Protein AF-A0A942ID54-F1 (afdb_monomer_lite)

Foldseek 3Di:
DDDDDDDPDPDPPCPVVNVVVVVVVVVVVVVVVVVVVVVVVVVVVVVVVVVVPDDDDDDDPVPPPDDPPVVVVVVVVVVVVVVVVVVVVVVVVVVVVVVVVVVLVVVCVVCVCLCQCPDPVLLVVCCVVPVVVNVCLVPVPDDDDVSSVVSSVVSVVVVRRPPPPPPPCPVVNVVVVCVVDDPDPPPDPDDPPPPDPQPPPPVSVVVVVVVVVVVVVVVVD

Sequence (221 aa):
MTVPAQNAENQPQISEKELNFRAMQAKYERDLEAERNARLQAEQRAAAYEKSKAPEEEEDDDDQSYIDKRVLSKTLSKFEANLEKKIDQKAEARARAMIEQERQSTFFKSNSDFNNVMSAENIQKFAEKYPGIAENILENVPEGFGRQKLLYQTMKEMGIGRKEEPKGSSIQETIDRNRQTPFQPSSFSTPAYQGQKGDFSPAGQKAAWEKMQSLIKGRRT

Radius of gyration: 37.91 Å; chains: 1; bounding box: 102×57×92 Å

Structure (mmCIF, N/CA/C/O backbone):
data_AF-A0A942ID54-F1
#
_entry.id   AF-A0A942ID54-F1
#
loop_
_atom_site.group_PDB
_atom_site.id
_atom_site.type_symbol
_atom_site.label_atom_id
_atom_site.label_alt_id
_atom_site.label_comp_id
_atom_site.label_asym_id
_atom_site.label_entity_id
_atom_site.label_seq_id
_atom_site.pdbx_PDB_ins_code
_atom_site.Cartn_x
_atom_site.Cartn_y
_atom_site.Cartn_z
_atom_site.occupancy
_atom_site.B_iso_or_equiv
_atom_site.auth_seq_id
_atom_site.auth_comp_id
_atom_site.auth_asym_id
_atom_site.auth_atom_id
_atom_site.pdbx_PDB_model_num
ATOM 1 N N . MET A 1 1 ? -52.685 46.461 17.887 1.00 37.66 1 MET A N 1
ATOM 2 C CA . MET A 1 1 ? -52.568 46.209 16.438 1.00 37.66 1 MET A CA 1
ATOM 3 C C . MET A 1 1 ? -51.397 45.273 16.221 1.00 37.66 1 MET A C 1
ATOM 5 O O . MET A 1 1 ? -50.303 45.567 16.678 1.00 37.66 1 MET A O 1
ATOM 9 N N . THR A 1 2 ? -51.676 44.124 15.622 1.00 56.88 2 THR A N 1
ATOM 10 C CA . THR A 1 2 ? -50.747 43.058 15.234 1.00 56.88 2 THR A CA 1
ATOM 11 C C . THR A 1 2 ? -50.324 43.247 13.778 1.00 56.88 2 THR A C 1
ATOM 13 O O . THR A 1 2 ? -51.198 43.435 12.936 1.00 56.88 2 THR A O 1
ATOM 16 N N . VAL A 1 3 ? -49.030 43.139 13.471 1.00 45.19 3 VAL A N 1
ATOM 17 C CA . VAL A 1 3 ? -48.488 42.863 12.121 1.00 45.19 3 VAL A CA 1
ATOM 18 C C . VAL A 1 3 ? -47.077 42.254 12.272 1.00 45.19 3 VAL A C 1
ATOM 20 O O . VAL A 1 3 ? -46.464 42.436 13.324 1.00 45.19 3 VAL A O 1
ATOM 23 N N . PRO A 1 4 ? -46.602 41.437 11.312 1.00 50.97 4 PRO A N 1
ATOM 24 C CA . PRO A 1 4 ? -46.097 40.098 11.592 1.00 50.97 4 PRO A CA 1
ATOM 25 C C . PRO A 1 4 ? -44.599 39.943 11.292 1.00 50.97 4 PRO A C 1
ATOM 27 O O . PRO A 1 4 ? -44.009 40.691 10.518 1.00 50.97 4 PRO A O 1
ATOM 30 N N . ALA A 1 5 ? -44.008 38.895 11.863 1.00 49.31 5 ALA A N 1
ATOM 31 C CA . ALA A 1 5 ? -42.732 38.351 11.427 1.00 49.31 5 ALA A CA 1
ATOM 32 C C . ALA A 1 5 ? -42.913 37.619 10.086 1.00 49.31 5 ALA A C 1
ATOM 34 O O . ALA A 1 5 ? -43.713 36.686 9.996 1.00 49.31 5 ALA A O 1
ATOM 35 N N . GLN A 1 6 ? -42.165 38.020 9.058 1.00 50.88 6 GLN A N 1
ATOM 36 C CA . GLN A 1 6 ? -42.019 37.261 7.818 1.00 50.88 6 GLN A CA 1
ATOM 37 C C . GLN A 1 6 ? -40.559 37.234 7.361 1.00 50.88 6 GLN A C 1
ATOM 39 O O . GLN A 1 6 ? -39.863 38.244 7.397 1.00 50.88 6 GLN A O 1
ATOM 44 N N . ASN A 1 7 ? -40.196 36.051 6.863 1.00 46.62 7 ASN A N 1
ATOM 45 C CA . ASN A 1 7 ? -39.061 35.708 6.008 1.00 46.62 7 ASN A CA 1
ATOM 46 C C . ASN A 1 7 ? -37.707 35.461 6.681 1.00 46.62 7 ASN A C 1
ATOM 48 O O . ASN A 1 7 ? -36.753 36.211 6.519 1.00 46.62 7 ASN A O 1
ATOM 52 N N . ALA A 1 8 ? -37.607 34.294 7.324 1.00 44.75 8 ALA A N 1
ATOM 53 C CA . ALA A 1 8 ? -36.377 33.513 7.264 1.00 44.75 8 ALA A CA 1
ATOM 54 C C . ALA A 1 8 ? -36.306 32.840 5.880 1.00 44.75 8 ALA A C 1
ATOM 56 O O . ALA A 1 8 ? -37.146 32.005 5.540 1.00 44.75 8 ALA A O 1
ATOM 57 N N . GLU A 1 9 ? -35.340 33.262 5.068 1.00 43.62 9 GLU A N 1
ATOM 58 C CA . GLU A 1 9 ? -35.026 32.698 3.757 1.00 43.62 9 GLU A CA 1
ATOM 59 C C . GLU A 1 9 ? -34.627 31.221 3.884 1.00 43.62 9 GLU A C 1
ATOM 61 O O . GLU A 1 9 ? -33.616 30.871 4.493 1.00 43.62 9 GLU A O 1
ATOM 66 N N . ASN A 1 10 ? -35.423 30.343 3.271 1.00 45.44 10 ASN A N 1
ATOM 67 C CA . ASN A 1 10 ? -35.036 28.970 2.968 1.00 45.44 10 ASN A CA 1
ATOM 68 C C . ASN A 1 10 ? -33.890 28.996 1.944 1.00 45.44 10 ASN A C 1
ATOM 70 O O . ASN A 1 10 ? -34.134 29.024 0.737 1.00 45.44 10 ASN A O 1
ATOM 74 N N . GLN A 1 11 ? -32.639 28.962 2.406 1.00 54.31 11 GLN A N 1
ATOM 75 C CA . GLN A 1 11 ? -31.539 28.528 1.548 1.00 54.31 11 GLN A CA 1
ATOM 76 C C . GLN A 1 11 ? -31.733 27.038 1.226 1.00 54.31 11 GLN A C 1
ATOM 78 O O . GLN A 1 11 ? -31.861 26.232 2.153 1.00 54.31 11 GLN A O 1
ATOM 83 N N . PRO A 1 12 ? -31.755 26.632 -0.055 1.00 59.16 12 PRO A N 1
ATOM 84 C CA . PRO A 1 12 ? -31.762 25.220 -0.397 1.00 59.16 12 PRO A CA 1
ATOM 85 C C . PRO A 1 12 ? -30.415 24.629 0.030 1.00 59.16 12 PRO A C 1
ATOM 87 O O . PRO A 1 12 ? -29.372 24.961 -0.533 1.00 59.16 12 PRO A O 1
ATOM 90 N N . GLN A 1 13 ? -30.423 23.767 1.048 1.00 59.25 13 GLN A N 1
ATOM 91 C CA . GLN A 1 13 ? -29.262 22.945 1.375 1.00 59.25 13 GLN A CA 1
ATOM 92 C C . GLN A 1 13 ? -28.974 22.061 0.161 1.00 59.25 13 GLN A C 1
ATOM 94 O O . GLN A 1 13 ? -29.723 21.126 -0.124 1.00 59.25 13 GLN A O 1
ATOM 99 N N . ILE A 1 14 ? -27.921 22.401 -0.586 1.00 59.56 14 ILE A N 1
ATOM 100 C CA . ILE A 1 14 ? -27.437 21.610 -1.719 1.00 59.56 14 ILE A CA 1
ATOM 101 C C . ILE A 1 14 ? -27.208 20.196 -1.193 1.00 59.56 14 ILE A C 1
AT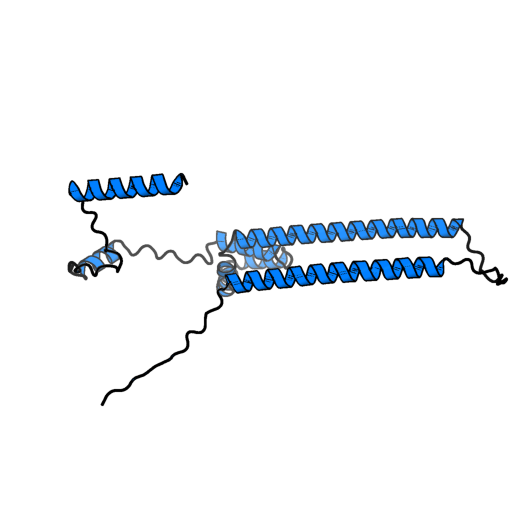OM 103 O O . ILE A 1 14 ? -26.383 19.982 -0.303 1.00 59.56 14 ILE A O 1
ATOM 107 N N . SER A 1 15 ? -27.984 19.240 -1.700 1.00 69.62 15 SER A N 1
ATOM 108 C CA . SER A 1 15 ? -27.900 17.853 -1.259 1.00 69.62 15 SER A CA 1
ATOM 109 C C . SER A 1 15 ? -26.478 17.347 -1.502 1.00 69.62 15 SER A C 1
ATOM 111 O O . SER A 1 15 ? -25.941 17.528 -2.592 1.00 69.62 15 SER A O 1
ATOM 113 N N . GLU A 1 16 ? -25.862 16.673 -0.528 1.00 67.56 16 GLU A N 1
ATOM 114 C CA . GLU A 1 16 ? -24.508 16.099 -0.664 1.00 67.56 16 GLU A CA 1
ATOM 115 C C . GLU A 1 16 ? -24.352 15.238 -1.930 1.00 67.56 16 GLU A C 1
ATOM 117 O O . GLU A 1 16 ? -23.275 15.147 -2.519 1.00 67.56 16 GLU A O 1
ATOM 122 N N . LYS A 1 17 ? -25.451 14.637 -2.399 1.00 70.38 17 LYS A N 1
ATOM 123 C CA . LYS A 1 17 ? -25.497 13.910 -3.670 1.00 70.38 17 LYS A CA 1
ATOM 124 C C . LYS A 1 17 ? -25.217 14.824 -4.861 1.00 70.38 17 LYS A C 1
ATOM 126 O O . LYS A 1 17 ? -24.414 14.467 -5.713 1.00 70.38 17 LYS A O 1
ATOM 131 N N . GLU A 1 18 ? -25.833 15.996 -4.908 1.00 77.44 18 GLU A N 1
ATOM 132 C CA . GLU A 1 18 ? -25.662 16.981 -5.978 1.00 77.44 18 GLU A CA 1
ATOM 133 C C . GLU A 1 18 ? -24.245 17.570 -5.987 1.00 77.44 18 GLU A C 1
ATOM 135 O O . GLU A 1 18 ? -23.652 17.743 -7.053 1.00 77.44 18 GLU A O 1
ATOM 140 N N . LEU A 1 19 ? -23.644 17.755 -4.806 1.00 79.06 19 LEU A N 1
ATOM 141 C CA . LEU A 1 19 ? -22.236 18.136 -4.679 1.00 79.06 19 LEU A CA 1
ATOM 142 C C . LEU A 1 19 ? -21.304 17.068 -5.285 1.00 79.06 19 LEU A C 1
ATOM 144 O O . LEU A 1 19 ? -20.388 17.393 -6.041 1.00 79.06 19 LEU A O 1
ATOM 148 N N . ASN A 1 20 ? -21.579 15.789 -5.008 1.00 78.88 20 ASN A N 1
ATOM 149 C CA . ASN A 1 20 ? -20.818 14.665 -5.557 1.00 78.88 20 ASN A CA 1
ATOM 150 C C . ASN A 1 20 ? -20.986 14.523 -7.078 1.00 78.88 20 ASN A C 1
ATOM 152 O O . ASN A 1 20 ? -20.002 14.279 -7.777 1.00 78.88 20 ASN A O 1
ATOM 156 N N . PHE A 1 21 ? -22.197 14.718 -7.612 1.00 86.69 21 PHE A N 1
ATOM 157 C CA . PHE A 1 21 ? -22.431 14.714 -9.062 1.00 86.69 21 PHE A CA 1
ATOM 158 C C . PHE A 1 21 ? -21.680 15.846 -9.760 1.00 86.69 21 PHE A C 1
ATOM 160 O O . PHE A 1 21 ? -21.021 15.617 -10.773 1.00 86.69 21 PHE A O 1
ATOM 167 N N . ARG A 1 22 ? -21.701 17.050 -9.184 1.00 85.00 22 ARG A N 1
ATOM 168 C CA . ARG A 1 22 ? -20.992 18.203 -9.743 1.00 85.00 22 ARG A CA 1
ATOM 169 C C . ARG A 1 22 ? -19.474 18.021 -9.712 1.00 85.00 22 ARG A C 1
ATOM 171 O O . ARG A 1 22 ? -18.801 18.351 -10.684 1.00 85.00 22 ARG A O 1
ATOM 178 N N . ALA A 1 23 ? -18.939 17.448 -8.634 1.00 86.75 23 ALA A N 1
ATOM 179 C CA . ALA A 1 23 ? -17.520 17.108 -8.541 1.00 86.75 23 ALA A CA 1
ATOM 180 C C . ALA A 1 23 ? -17.113 16.049 -9.582 1.00 86.75 23 ALA A C 1
ATOM 182 O O . ALA A 1 23 ? -16.055 16.160 -10.202 1.00 86.75 23 ALA A O 1
ATOM 183 N N . MET A 1 24 ? -17.967 15.047 -9.811 1.00 86.75 24 MET A N 1
ATOM 184 C CA . MET A 1 24 ? -17.736 14.015 -10.822 1.00 86.75 24 MET A CA 1
ATOM 185 C C . MET A 1 24 ? -17.753 14.592 -12.242 1.00 86.75 24 MET A C 1
ATOM 187 O O . MET A 1 24 ? -16.866 14.280 -13.035 1.00 86.75 24 MET A O 1
ATOM 191 N N . GLN A 1 25 ? -18.709 15.472 -12.545 1.00 89.25 25 GLN A N 1
ATOM 192 C CA . GLN A 1 25 ? -18.801 16.136 -13.843 1.00 89.25 25 GLN A CA 1
ATOM 193 C C . GLN A 1 25 ? -17.590 17.042 -14.108 1.00 89.25 25 GLN A C 1
ATOM 195 O O . GLN A 1 25 ? -16.980 16.947 -15.169 1.00 89.25 25 GLN A O 1
ATOM 200 N N . ALA A 1 26 ? -17.179 17.846 -13.122 1.00 90.25 26 ALA A N 1
ATOM 201 C CA . ALA A 1 26 ? -16.008 18.713 -13.249 1.00 90.25 26 ALA A CA 1
ATOM 202 C C . ALA A 1 26 ? -14.713 17.917 -13.484 1.00 90.25 26 ALA A C 1
ATOM 204 O O . ALA A 1 26 ? -13.845 18.335 -14.250 1.00 90.25 26 ALA A O 1
ATOM 205 N N . LYS A 1 27 ? -14.579 16.745 -12.849 1.00 90.69 27 LYS A N 1
ATOM 206 C CA . LYS A 1 27 ? -13.447 15.848 -13.100 1.00 90.69 27 LYS A CA 1
ATOM 207 C C . LYS A 1 27 ? -13.468 15.318 -14.535 1.00 90.69 27 LYS A C 1
ATOM 209 O O . LYS A 1 27 ? -12.441 15.347 -15.200 1.00 90.69 27 LYS A O 1
ATOM 214 N N . TYR A 1 28 ? 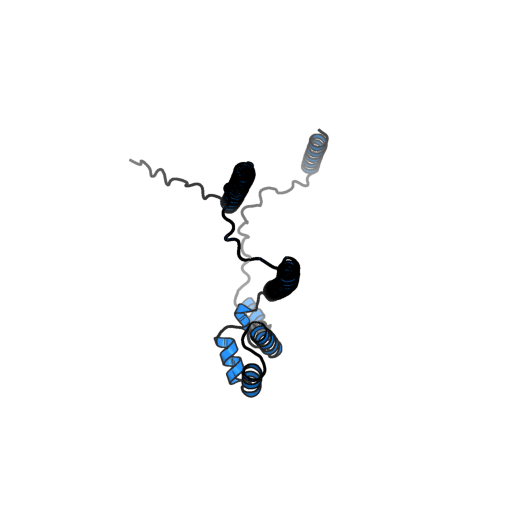-14.627 14.875 -15.012 1.00 91.38 28 TYR A N 1
ATOM 215 C CA . TYR A 1 28 ? -14.771 14.354 -16.369 1.00 91.38 28 TYR A CA 1
ATOM 216 C C . TYR A 1 28 ? -14.459 15.411 -17.440 1.00 91.38 28 TYR A C 1
ATOM 218 O O . TYR A 1 28 ? -13.750 15.131 -18.403 1.00 91.38 28 TYR A O 1
ATOM 226 N N . GLU A 1 29 ? -14.922 16.646 -17.246 1.00 92.31 29 GLU A N 1
ATOM 227 C CA . GLU A 1 29 ? -14.597 17.770 -18.133 1.00 92.31 29 GLU A CA 1
ATOM 228 C C . GLU A 1 29 ? -13.092 18.067 -18.147 1.00 92.31 29 GLU A C 1
ATOM 230 O O . GLU A 1 29 ? -12.508 18.253 -19.216 1.00 92.31 29 GLU A O 1
ATOM 235 N N . ARG A 1 30 ? -12.441 18.022 -16.979 1.00 92.62 30 ARG A N 1
ATOM 236 C CA . ARG A 1 30 ? -10.987 18.187 -16.863 1.00 92.62 30 ARG A CA 1
ATOM 237 C C . ARG A 1 30 ? -10.214 17.075 -17.575 1.00 92.62 30 ARG A C 1
ATOM 239 O O . ARG A 1 30 ? -9.194 17.354 -18.203 1.00 92.62 30 ARG A O 1
ATOM 246 N N . ASP A 1 31 ? -10.691 15.837 -17.485 1.00 88.62 31 ASP A N 1
ATOM 247 C CA . ASP A 1 31 ? -10.069 14.690 -18.150 1.00 88.62 31 ASP A CA 1
ATOM 248 C C . ASP A 1 31 ? -10.186 14.817 -19.685 1.00 88.62 31 ASP A C 1
ATOM 250 O O . ASP A 1 31 ? -9.200 14.613 -20.395 1.00 88.62 31 ASP A O 1
ATOM 254 N N . LEU A 1 32 ? -11.340 15.265 -20.201 1.00 91.75 32 LEU A N 1
ATOM 255 C CA . LEU A 1 32 ? -11.530 15.546 -21.632 1.00 91.75 32 LEU A CA 1
ATOM 256 C C . LEU A 1 32 ? -10.645 16.692 -22.138 1.00 91.75 32 LEU A C 1
ATOM 258 O O . LEU A 1 32 ? -10.125 16.639 -23.255 1.00 91.75 32 LEU A O 1
ATOM 262 N N . GLU A 1 33 ? -10.471 17.747 -21.344 1.00 93.31 33 GLU A N 1
ATOM 263 C CA . GLU A 1 33 ? -9.594 18.862 -21.702 1.00 93.31 33 GLU A CA 1
ATOM 264 C C . GLU A 1 33 ? -8.119 18.433 -21.725 1.00 93.31 33 GLU A C 1
ATOM 266 O O . GLU A 1 33 ? -7.379 18.783 -22.649 1.00 93.31 33 GLU A O 1
ATOM 271 N N . ALA A 1 34 ? -7.700 17.607 -20.763 1.00 92.56 34 ALA A N 1
ATOM 272 C CA . ALA A 1 34 ? -6.364 17.022 -20.746 1.00 92.56 34 ALA A CA 1
ATOM 273 C C . ALA A 1 34 ? -6.115 16.123 -21.970 1.00 92.56 34 ALA A C 1
ATOM 275 O O . ALA A 1 34 ? -5.053 16.222 -22.586 1.00 92.56 34 ALA A O 1
ATOM 276 N N . GLU A 1 35 ? -7.094 15.301 -22.363 1.00 92.69 35 GLU A N 1
ATOM 277 C CA . GLU A 1 35 ? -7.013 14.459 -23.563 1.00 92.69 35 GLU A CA 1
ATOM 278 C C . GLU A 1 35 ? -6.861 15.303 -24.837 1.00 92.69 35 GLU A C 1
ATOM 280 O O . GLU A 1 35 ? -5.975 15.048 -25.659 1.00 92.69 35 GLU A O 1
ATOM 285 N N . ARG A 1 36 ? -7.672 16.360 -24.983 1.00 93.69 36 ARG A N 1
ATOM 286 C CA . ARG A 1 36 ? -7.587 17.282 -26.126 1.00 93.69 36 ARG A CA 1
ATOM 287 C C . ARG A 1 36 ? -6.227 17.965 -26.202 1.00 93.69 36 ARG A C 1
ATOM 289 O O . ARG A 1 36 ? -5.621 17.982 -27.272 1.00 93.69 36 ARG A O 1
ATOM 296 N N . ASN A 1 37 ? -5.725 18.473 -25.080 1.00 94.38 37 ASN A N 1
ATOM 297 C CA . ASN A 1 37 ? -4.425 19.137 -25.027 1.00 94.38 37 ASN A CA 1
ATOM 298 C C . ASN A 1 37 ? -3.273 18.172 -25.334 1.00 94.38 37 ASN A C 1
ATOM 300 O O . ASN A 1 37 ? -2.353 18.530 -26.070 1.00 94.38 37 ASN A O 1
ATOM 304 N N . ALA A 1 38 ? -3.334 16.939 -24.827 1.00 93.06 38 ALA A N 1
ATOM 305 C CA . ALA A 1 38 ? -2.334 15.914 -25.115 1.00 93.06 38 ALA A CA 1
ATOM 306 C C . ALA A 1 38 ? -2.309 15.548 -26.605 1.00 93.06 38 ALA A C 1
ATOM 308 O O . ALA A 1 38 ? -1.233 15.462 -27.201 1.00 93.06 38 ALA A O 1
ATOM 309 N N . ARG A 1 39 ? -3.485 15.395 -27.228 1.00 90.94 39 ARG A N 1
ATOM 310 C CA . ARG A 1 39 ? -3.600 15.131 -28.668 1.00 90.94 39 ARG A CA 1
ATOM 311 C C . ARG A 1 39 ? -3.007 16.269 -29.497 1.00 90.94 39 ARG A C 1
ATOM 313 O O . ARG A 1 39 ? -2.238 16.013 -30.418 1.00 90.94 39 ARG A O 1
ATOM 320 N N . LEU A 1 40 ? -3.314 17.511 -29.132 1.00 93.94 40 LEU A N 1
ATOM 321 C CA . LEU A 1 40 ? -2.846 18.696 -29.849 1.00 93.94 40 LEU A CA 1
ATOM 322 C C . LEU A 1 40 ? -1.320 18.862 -29.728 1.00 93.94 40 LEU A C 1
ATOM 324 O O . LEU A 1 40 ? -0.648 19.155 -30.714 1.00 93.94 40 LEU A O 1
ATOM 328 N N . GLN A 1 41 ? -0.743 18.584 -28.555 1.00 92.62 41 GLN A N 1
ATOM 329 C CA . GLN A 1 41 ? 0.715 18.563 -28.378 1.00 92.62 41 GLN A CA 1
ATOM 330 C C . GLN A 1 41 ? 1.398 17.435 -29.161 1.00 92.62 41 GLN A C 1
ATOM 332 O O . GLN A 1 41 ? 2.489 17.636 -29.696 1.00 92.62 41 GLN A O 1
ATOM 337 N N . ALA A 1 42 ? 0.784 16.251 -29.228 1.00 89.62 42 ALA A N 1
ATOM 338 C CA . ALA A 1 42 ? 1.317 15.134 -30.002 1.00 89.62 42 ALA A CA 1
ATOM 339 C C . ALA A 1 42 ? 1.342 15.456 -31.503 1.00 89.62 42 ALA A C 1
ATOM 341 O O . ALA A 1 42 ? 2.352 15.217 -32.161 1.00 89.62 42 ALA A O 1
ATOM 342 N N . GLU A 1 43 ? 0.275 16.066 -32.020 1.00 91.25 43 GLU A N 1
ATOM 343 C CA . GLU A 1 43 ? 0.181 16.502 -33.415 1.00 91.25 43 GLU A CA 1
ATOM 344 C C . GLU A 1 43 ? 1.199 17.602 -33.742 1.00 91.25 43 GLU A C 1
ATOM 346 O O . GLU A 1 43 ? 1.901 17.515 -34.746 1.00 91.25 43 GLU A O 1
ATOM 351 N N . GLN A 1 44 ? 1.377 18.586 -32.852 1.00 91.44 44 GLN A N 1
ATOM 352 C CA . GLN A 1 44 ? 2.411 19.613 -33.018 1.00 91.44 44 GLN A CA 1
ATOM 353 C C . GLN A 1 44 ? 3.826 19.026 -33.027 1.00 91.44 44 GLN A C 1
ATOM 355 O O . GLN A 1 44 ? 4.652 19.436 -33.842 1.00 91.44 44 GLN A O 1
ATOM 360 N N . ARG A 1 45 ? 4.119 18.053 -32.154 1.00 89.12 45 ARG A N 1
ATOM 361 C CA . ARG A 1 45 ? 5.419 17.365 -32.154 1.00 89.12 45 ARG A CA 1
ATOM 362 C C . ARG A 1 45 ? 5.636 16.543 -33.418 1.00 89.12 45 ARG A C 1
ATOM 364 O O . ARG A 1 45 ? 6.737 16.576 -33.956 1.00 89.12 45 ARG A O 1
ATOM 371 N N . ALA A 1 46 ? 4.611 15.839 -33.894 1.00 88.06 46 ALA A N 1
ATOM 372 C CA . ALA A 1 46 ? 4.688 15.075 -35.135 1.00 88.06 46 ALA A CA 1
ATOM 373 C C . ALA A 1 46 ? 4.944 15.997 -36.337 1.00 88.06 46 ALA A C 1
ATOM 375 O O . ALA A 1 46 ? 5.870 15.756 -37.106 1.00 88.06 46 ALA A O 1
ATOM 376 N N . ALA A 1 47 ? 4.211 17.109 -36.433 1.00 87.50 47 ALA A N 1
ATOM 377 C CA . ALA A 1 47 ? 4.397 18.099 -37.490 1.00 87.50 47 ALA A CA 1
ATOM 378 C C . ALA A 1 47 ? 5.770 18.794 -37.421 1.00 87.50 47 ALA A C 1
ATOM 380 O O . ALA A 1 47 ? 6.376 19.072 -38.454 1.00 87.50 47 ALA A O 1
ATOM 381 N N . ALA A 1 48 ? 6.285 19.072 -36.218 1.00 85.62 48 ALA A N 1
ATOM 382 C CA . ALA A 1 48 ? 7.634 19.610 -36.042 1.00 85.62 48 ALA A CA 1
ATOM 383 C C . ALA A 1 48 ? 8.705 18.609 -36.502 1.00 85.62 48 ALA A C 1
ATOM 385 O O . ALA A 1 48 ? 9.648 19.000 -37.186 1.00 85.62 48 ALA A O 1
ATOM 386 N N . TYR A 1 49 ? 8.525 17.324 -36.184 1.00 81.12 49 TYR A N 1
ATOM 387 C CA . TYR A 1 49 ? 9.429 16.258 -36.607 1.00 81.12 49 TYR A CA 1
ATOM 388 C C . TYR A 1 49 ? 9.420 16.055 -38.130 1.00 81.12 49 TYR A C 1
ATOM 390 O O . TYR A 1 49 ? 10.481 15.907 -38.735 1.00 81.12 49 TYR A O 1
ATOM 398 N N . GLU A 1 50 ? 8.248 16.108 -38.771 1.00 80.62 50 GLU A N 1
ATOM 399 C CA . GLU A 1 50 ? 8.146 16.055 -40.236 1.00 80.62 50 GLU A CA 1
ATOM 400 C C . GLU A 1 50 ? 8.800 17.266 -40.909 1.00 80.62 50 GLU A C 1
ATOM 402 O O . GLU A 1 50 ? 9.507 17.099 -41.901 1.00 80.62 50 GLU A O 1
ATOM 407 N N . LYS A 1 51 ? 8.644 18.474 -40.351 1.00 79.62 51 LYS A N 1
ATOM 408 C CA . LYS A 1 51 ? 9.307 19.680 -40.877 1.00 79.62 51 LYS A CA 1
ATOM 409 C C . LYS A 1 51 ? 10.826 19.640 -40.737 1.00 79.62 51 LYS A C 1
ATOM 411 O O . LYS A 1 51 ? 11.512 20.103 -41.639 1.00 79.62 51 LYS A O 1
ATOM 416 N N . SER A 1 52 ? 11.354 19.059 -39.658 1.00 72.38 52 SER A N 1
ATOM 417 C CA . SER A 1 52 ? 12.802 18.845 -39.499 1.00 72.38 52 SER A CA 1
ATOM 418 C C . SER A 1 52 ? 13.370 17.742 -40.399 1.00 72.38 52 SER A C 1
ATOM 420 O O . SER A 1 52 ? 14.566 17.490 -40.365 1.00 72.38 52 SER A O 1
ATOM 422 N N . LYS A 1 53 ? 12.524 17.054 -41.175 1.00 71.19 53 LYS A N 1
ATOM 423 C CA . LYS A 1 53 ? 12.923 15.962 -42.069 1.00 71.19 53 LYS A CA 1
ATOM 424 C C . LYS A 1 53 ? 12.999 16.376 -43.544 1.00 71.19 53 LYS A C 1
ATOM 426 O O . LYS A 1 53 ? 13.098 15.500 -44.403 1.00 71.19 53 LYS A O 1
ATOM 431 N N . ALA A 1 54 ? 12.918 17.675 -43.849 1.00 60.22 54 ALA A N 1
ATOM 432 C CA . ALA A 1 54 ? 13.247 18.181 -45.181 1.00 60.22 54 ALA A CA 1
ATOM 433 C C . ALA A 1 54 ? 14.719 17.847 -45.513 1.00 60.22 54 ALA A C 1
ATOM 435 O O . ALA A 1 54 ? 15.544 17.860 -44.599 1.00 60.22 54 ALA A O 1
ATOM 436 N N . PRO A 1 55 ? 15.060 17.508 -46.770 1.00 55.28 55 PRO A N 1
ATOM 437 C CA . PRO A 1 55 ? 16.434 17.188 -47.130 1.00 55.28 55 PRO A CA 1
ATOM 438 C C . PRO A 1 55 ? 17.252 18.483 -47.106 1.00 55.28 55 PRO A C 1
ATOM 440 O O . PRO A 1 55 ? 17.043 19.355 -47.946 1.00 55.28 55 PRO A O 1
ATOM 443 N N . GLU A 1 56 ? 18.132 18.631 -46.118 1.00 53.28 56 GLU A N 1
ATOM 444 C CA . GLU A 1 56 ? 19.213 19.614 -46.185 1.00 53.28 56 GLU A CA 1
ATOM 445 C C . GLU A 1 56 ? 20.155 19.185 -47.316 1.00 53.28 56 GLU A C 1
ATOM 447 O O . GLU A 1 56 ? 20.616 18.042 -47.355 1.00 53.28 56 GLU A O 1
ATOM 452 N N . GLU A 1 57 ? 20.351 20.082 -48.284 1.00 51.66 57 GLU A N 1
ATOM 453 C CA . GLU A 1 57 ? 21.397 19.966 -49.295 1.00 51.66 57 GLU A CA 1
ATOM 454 C C . GLU A 1 57 ? 22.754 19.931 -48.581 1.00 51.66 57 GLU A C 1
ATOM 456 O O . GLU A 1 57 ? 23.017 20.735 -47.688 1.00 51.66 57 GLU A O 1
ATOM 461 N N . GLU A 1 58 ? 23.569 18.944 -48.949 1.00 52.09 58 GLU A N 1
ATOM 462 C CA . GLU A 1 58 ? 24.894 18.659 -48.402 1.00 52.09 58 GLU A CA 1
ATOM 463 C C . GLU A 1 58 ? 25.831 19.868 -48.591 1.00 52.09 58 GLU A C 1
ATOM 465 O O . GLU A 1 58 ? 26.376 20.075 -49.675 1.00 52.09 58 GLU A O 1
ATOM 470 N N . GLU A 1 59 ? 26.035 20.665 -47.539 1.00 49.44 59 GLU A N 1
ATOM 471 C CA . GLU A 1 59 ? 27.273 21.428 -47.362 1.00 49.44 59 GLU A CA 1
ATOM 472 C C . GLU A 1 59 ? 28.226 20.593 -46.497 1.00 49.44 59 GLU A C 1
ATOM 474 O O . GLU A 1 59 ? 27.910 20.211 -45.368 1.00 49.44 59 GLU A O 1
ATOM 479 N N . ASP A 1 60 ? 29.372 20.271 -47.095 1.00 50.53 60 ASP A N 1
ATOM 480 C CA . ASP A 1 60 ? 30.499 19.532 -46.535 1.00 50.53 60 ASP A CA 1
ATOM 481 C C . ASP A 1 60 ? 30.975 20.119 -45.190 1.00 50.53 60 ASP A C 1
ATOM 483 O O . ASP A 1 60 ? 31.754 21.070 -45.158 1.00 50.53 60 ASP A O 1
ATOM 487 N N . ASP A 1 61 ? 30.573 19.493 -44.082 1.00 50.34 61 ASP A N 1
ATOM 488 C CA . ASP A 1 61 ? 31.227 19.609 -42.772 1.00 50.34 61 ASP A CA 1
ATOM 489 C C . ASP A 1 61 ? 31.742 18.217 -42.357 1.00 50.34 61 ASP A C 1
ATOM 491 O O . ASP A 1 61 ? 31.156 17.483 -41.552 1.00 50.34 61 ASP A O 1
ATOM 495 N N . ASP A 1 62 ? 32.879 17.844 -42.948 1.00 55.47 62 ASP A N 1
ATOM 496 C CA . ASP A 1 62 ? 33.636 16.599 -42.737 1.00 55.47 62 ASP A CA 1
ATOM 497 C C . ASP A 1 62 ? 34.368 16.550 -41.370 1.00 55.47 62 ASP A C 1
ATOM 499 O O . ASP A 1 62 ? 35.452 15.985 -41.231 1.00 55.47 62 ASP A O 1
ATOM 503 N N . ASP A 1 63 ? 33.756 17.108 -40.322 1.00 60.31 63 ASP A N 1
ATOM 504 C CA . ASP A 1 63 ? 34.227 17.049 -38.927 1.00 60.31 63 ASP A CA 1
ATOM 505 C C . ASP A 1 63 ? 33.336 16.146 -38.047 1.00 60.31 63 ASP A C 1
ATOM 507 O O . ASP A 1 63 ? 33.357 16.193 -36.810 1.00 60.31 63 ASP A O 1
ATOM 511 N N . GLN A 1 64 ? 32.557 15.249 -38.663 1.00 57.41 64 GLN A N 1
ATOM 512 C CA . GLN A 1 64 ? 31.874 14.194 -37.917 1.00 57.41 64 GLN A CA 1
ATOM 513 C C . GLN A 1 64 ? 32.895 13.163 -37.427 1.00 57.41 64 GLN A C 1
ATOM 515 O O . GLN A 1 64 ? 33.269 12.232 -38.141 1.00 57.41 64 GLN A O 1
ATOM 520 N N . SER A 1 65 ? 33.333 13.323 -36.171 1.00 70.19 65 SER A N 1
ATOM 521 C CA . SER A 1 65 ? 34.103 12.325 -35.419 1.00 70.19 65 SER A CA 1
ATOM 522 C C . SER A 1 65 ? 33.567 10.924 -35.725 1.00 70.19 65 SER A C 1
ATOM 524 O O . SER A 1 65 ? 32.417 10.628 -35.403 1.00 70.19 65 SER A O 1
ATOM 526 N N . TYR A 1 66 ? 34.365 10.089 -36.401 1.00 75.50 66 TYR A N 1
ATOM 527 C CA . TYR A 1 66 ? 33.922 8.789 -36.906 1.00 75.50 66 TYR A CA 1
ATOM 528 C C . TYR A 1 66 ? 33.319 7.946 -35.773 1.00 75.50 66 TYR A C 1
ATOM 530 O O . TYR A 1 66 ? 34.031 7.387 -34.933 1.00 75.50 66 TYR A O 1
ATOM 538 N N . ILE A 1 67 ? 31.989 7.846 -35.744 1.00 75.06 67 ILE A N 1
ATOM 539 C CA . ILE A 1 67 ? 31.285 7.000 -34.787 1.00 75.06 67 ILE A CA 1
ATOM 540 C C . ILE A 1 67 ? 31.279 5.586 -35.354 1.00 75.06 67 ILE A C 1
ATOM 542 O O . ILE A 1 67 ? 30.579 5.293 -36.326 1.00 75.06 67 ILE A O 1
ATOM 546 N N . ASP A 1 68 ? 32.029 4.681 -34.724 1.00 85.44 68 ASP A N 1
ATOM 547 C CA . ASP A 1 68 ? 31.956 3.261 -35.055 1.00 85.44 68 ASP A CA 1
ATOM 548 C C . ASP A 1 68 ? 30.520 2.760 -34.815 1.00 85.44 68 ASP A C 1
ATOM 550 O O . ASP A 1 68 ? 30.089 2.523 -33.680 1.00 85.44 68 ASP A O 1
ATOM 554 N N . LYS A 1 69 ? 29.777 2.573 -35.912 1.00 87.56 69 LYS A N 1
ATOM 555 C CA . LYS A 1 69 ? 28.379 2.117 -35.917 1.00 87.56 69 LYS A CA 1
ATOM 556 C C . LYS A 1 69 ? 28.202 0.793 -35.167 1.00 87.56 69 LYS A C 1
ATOM 558 O O . LYS A 1 69 ? 27.132 0.528 -34.616 1.00 87.56 69 LYS A O 1
ATOM 563 N N . ARG A 1 70 ? 29.242 -0.046 -35.101 1.00 87.56 70 ARG A N 1
ATOM 564 C CA . ARG A 1 70 ? 29.225 -1.312 -34.358 1.00 87.56 70 ARG A CA 1
ATOM 565 C C . ARG A 1 70 ? 29.367 -1.100 -32.854 1.00 87.56 70 ARG A C 1
ATOM 567 O O . ARG A 1 70 ? 28.785 -1.859 -32.080 1.00 87.56 70 ARG A O 1
ATOM 574 N N . VAL A 1 71 ? 30.149 -0.114 -32.424 1.00 88.62 71 VAL A N 1
ATOM 575 C CA . VAL A 1 71 ? 30.251 0.254 -31.004 1.00 88.62 71 VAL A CA 1
ATOM 576 C C . VAL A 1 71 ? 28.969 0.950 -30.564 1.00 88.62 71 VAL A C 1
ATOM 578 O O . VAL A 1 71 ? 28.415 0.568 -29.536 1.00 88.62 71 VAL A O 1
ATOM 581 N N . LEU A 1 72 ? 28.450 1.873 -31.378 1.00 88.75 72 LEU A N 1
ATOM 582 C CA . LEU A 1 72 ? 27.200 2.583 -31.107 1.00 88.75 72 LEU A CA 1
ATOM 583 C C . LEU A 1 72 ? 26.001 1.631 -30.988 1.00 88.75 72 LEU A C 1
ATOM 585 O O . LEU A 1 72 ? 25.233 1.722 -30.036 1.00 88.75 72 LEU A O 1
ATOM 589 N N . SER A 1 73 ? 25.847 0.667 -31.899 1.00 90.75 73 SER A N 1
ATOM 590 C CA . SER A 1 73 ? 24.742 -0.302 -31.805 1.00 90.75 73 SER A CA 1
ATOM 591 C C . SER A 1 73 ? 24.838 -1.176 -30.553 1.00 90.75 73 SER A C 1
ATOM 593 O O . SER A 1 73 ? 23.832 -1.452 -29.900 1.00 90.75 73 SER A O 1
ATOM 595 N N . LYS A 1 74 ? 26.055 -1.563 -30.150 1.00 93.81 74 LYS A N 1
ATOM 596 C CA . LYS A 1 74 ? 26.282 -2.307 -28.904 1.00 93.81 74 LYS A CA 1
ATOM 597 C C . LYS A 1 74 ? 25.991 -1.471 -27.659 1.00 93.81 74 LYS A C 1
ATOM 599 O O . LYS A 1 74 ? 25.485 -2.027 -26.684 1.00 93.81 74 LYS A O 1
ATOM 604 N N . THR A 1 75 ? 26.338 -0.182 -27.636 1.00 92.00 75 THR A N 1
ATOM 605 C CA . THR A 1 75 ? 26.043 0.690 -26.487 1.00 92.00 75 THR A CA 1
ATOM 606 C C . THR A 1 75 ? 24.551 0.975 -26.385 1.00 92.00 75 THR A C 1
ATOM 608 O O . THR A 1 75 ? 24.016 0.873 -25.283 1.00 92.00 75 THR A O 1
ATOM 611 N N . LEU A 1 76 ? 23.876 1.227 -27.510 1.00 94.00 76 LEU A N 1
ATOM 612 C CA . LEU A 1 76 ? 22.423 1.394 -27.567 1.00 94.00 76 LEU A CA 1
ATOM 613 C C . LEU A 1 76 ? 21.694 0.132 -27.100 1.00 94.00 76 LEU A C 1
ATOM 615 O O . LEU A 1 76 ? 20.892 0.215 -26.179 1.00 94.00 76 LEU A O 1
ATOM 619 N N . SER A 1 77 ? 22.064 -1.047 -27.603 1.00 95.25 77 SER A N 1
ATOM 620 C CA . SER A 1 77 ? 21.449 -2.310 -27.170 1.00 95.25 77 SER A CA 1
ATOM 621 C C . SER A 1 77 ? 21.648 -2.583 -25.670 1.00 95.25 77 SER A C 1
ATOM 623 O O . SER A 1 77 ? 20.724 -3.005 -24.975 1.00 95.25 77 SER A O 1
ATOM 625 N N . LYS A 1 78 ? 22.834 -2.286 -25.116 1.00 95.81 78 LYS A N 1
ATOM 626 C CA . LYS A 1 78 ? 23.070 -2.378 -23.662 1.00 95.81 78 LYS A CA 1
ATOM 627 C C . LYS A 1 78 ? 22.253 -1.357 -22.872 1.00 95.81 78 LYS A C 1
ATOM 629 O O . LYS A 1 78 ? 21.835 -1.647 -21.752 1.00 95.81 78 LYS A O 1
ATOM 634 N N . PHE A 1 79 ? 22.087 -0.153 -23.409 1.00 96.69 79 PHE A N 1
ATOM 635 C CA . PHE A 1 79 ? 21.281 0.889 -22.789 1.00 96.69 79 PHE A CA 1
ATOM 636 C C . PHE A 1 79 ? 19.804 0.489 -22.756 1.00 96.69 79 PHE A C 1
ATOM 638 O O . PHE A 1 79 ? 19.205 0.547 -21.685 1.00 96.69 79 PHE A O 1
ATOM 645 N N . GLU A 1 80 ? 19.261 0.005 -23.873 1.00 95.88 80 GLU A N 1
ATOM 646 C CA . GLU A 1 80 ? 17.892 -0.508 -23.991 1.00 95.88 80 GLU A CA 1
ATOM 647 C C . GLU A 1 80 ? 17.643 -1.651 -23.005 1.00 95.88 80 GLU A C 1
ATOM 649 O O . GLU A 1 80 ? 16.739 -1.551 -22.181 1.00 95.88 80 GLU A O 1
ATOM 654 N N . ALA A 1 81 ? 18.518 -2.661 -22.965 1.00 95.69 81 ALA A N 1
ATOM 655 C CA . ALA A 1 81 ? 18.388 -3.772 -22.019 1.00 95.69 81 ALA A CA 1
ATOM 656 C C . ALA A 1 81 ? 18.421 -3.313 -20.545 1.00 95.69 81 ALA A C 1
ATOM 658 O O . ALA A 1 81 ? 17.683 -3.816 -19.694 1.00 95.69 81 ALA A O 1
ATOM 659 N N . ASN A 1 82 ? 19.268 -2.332 -20.212 1.00 96.06 82 ASN A N 1
ATOM 660 C CA . ASN A 1 82 ? 19.306 -1.757 -18.865 1.00 96.06 82 ASN A CA 1
ATOM 661 C C . ASN A 1 82 ? 18.058 -0.923 -18.549 1.00 96.06 82 ASN A C 1
ATOM 663 O O . ASN A 1 82 ? 17.631 -0.873 -17.393 1.00 96.06 82 ASN A O 1
ATOM 667 N N . LEU A 1 83 ? 17.502 -0.240 -19.548 1.00 95.81 83 LEU A N 1
ATOM 668 C CA . LEU A 1 83 ? 16.293 0.560 -19.418 1.00 95.81 83 LEU A CA 1
ATOM 669 C C . LEU A 1 83 ? 15.073 -0.338 -19.205 1.00 95.81 83 LEU A C 1
ATOM 671 O O . LEU A 1 83 ? 14.341 -0.108 -18.247 1.00 95.81 83 LEU A O 1
ATOM 675 N N . GLU A 1 84 ? 14.911 -1.389 -20.009 1.00 96.06 84 GLU A N 1
ATOM 676 C CA . GLU A 1 84 ? 13.867 -2.408 -19.841 1.00 96.06 84 GLU A CA 1
ATOM 677 C C . GLU A 1 84 ? 13.920 -3.013 -18.439 1.00 96.06 84 GLU A C 1
ATOM 679 O O . GLU A 1 84 ? 12.941 -2.951 -17.698 1.00 96.06 84 GLU A O 1
ATOM 684 N N . LYS A 1 85 ? 15.105 -3.443 -17.990 1.00 96.50 85 LYS A N 1
ATOM 685 C CA . LYS A 1 85 ? 15.283 -3.970 -16.632 1.00 96.50 85 LYS A CA 1
ATOM 686 C C . LYS A 1 85 ? 14.861 -2.973 -15.547 1.00 96.50 85 LYS A C 1
ATOM 688 O O . LYS A 1 85 ? 14.261 -3.366 -14.548 1.00 96.50 85 LYS A O 1
ATOM 693 N N . LYS A 1 86 ? 15.175 -1.682 -15.705 1.00 95.19 86 LYS A N 1
ATOM 694 C CA . LYS A 1 86 ? 14.748 -0.638 -14.755 1.00 95.19 86 LYS A CA 1
ATOM 695 C C . LYS A 1 86 ? 13.240 -0.403 -14.801 1.00 95.19 86 LYS A C 1
ATOM 697 O O . LYS A 1 86 ? 12.645 -0.146 -13.753 1.00 95.19 86 LYS A O 1
ATOM 702 N N . ILE A 1 87 ? 12.634 -0.459 -15.985 1.00 94.75 87 ILE A N 1
ATOM 703 C CA . ILE A 1 87 ? 11.186 -0.333 -16.159 1.00 94.75 87 ILE A CA 1
ATOM 704 C C . ILE A 1 87 ? 10.488 -1.493 -15.456 1.00 94.75 87 ILE A C 1
ATOM 706 O O . ILE A 1 87 ? 9.611 -1.234 -14.635 1.00 94.75 87 ILE A O 1
ATOM 710 N N . ASP A 1 88 ? 10.935 -2.726 -15.679 1.00 95.44 88 ASP A N 1
ATOM 711 C CA . ASP A 1 88 ? 10.363 -3.921 -15.056 1.00 95.44 88 ASP A CA 1
ATOM 712 C C . ASP A 1 88 ? 10.493 -3.879 -13.534 1.00 95.44 88 ASP A C 1
ATOM 714 O O . ASP A 1 88 ? 9.510 -4.067 -12.818 1.00 95.44 88 ASP A O 1
ATOM 718 N N . GLN A 1 89 ? 11.672 -3.519 -13.015 1.00 96.31 89 GLN A N 1
ATOM 719 C CA . GLN A 1 89 ? 11.881 -3.353 -11.573 1.00 96.31 89 GLN A CA 1
ATOM 720 C C . GLN A 1 89 ? 10.959 -2.286 -10.973 1.00 96.31 89 GLN A C 1
ATOM 722 O O . GLN A 1 89 ? 10.404 -2.469 -9.888 1.00 96.31 89 GLN A O 1
ATOM 727 N N . LYS A 1 90 ? 10.774 -1.159 -11.669 1.00 95.81 90 LYS A N 1
ATOM 728 C CA . LYS A 1 90 ? 9.893 -0.081 -11.207 1.00 95.81 90 LYS A CA 1
ATOM 729 C C . LYS A 1 90 ? 8.420 -0.480 -11.292 1.00 95.81 90 LYS A C 1
ATOM 731 O O . LYS A 1 90 ? 7.648 -0.126 -10.400 1.00 95.81 90 LYS A O 1
ATOM 736 N N . ALA A 1 91 ? 8.030 -1.202 -12.337 1.00 93.81 91 ALA A N 1
ATOM 737 C CA . ALA A 1 91 ? 6.684 -1.729 -12.504 1.00 93.81 91 ALA A CA 1
ATOM 738 C C . ALA A 1 91 ? 6.361 -2.748 -11.406 1.00 93.81 91 ALA A C 1
ATOM 740 O O . ALA A 1 91 ? 5.324 -2.630 -10.757 1.00 93.81 91 ALA A O 1
ATOM 741 N N . GLU A 1 92 ? 7.279 -3.672 -11.121 1.00 95.19 92 GLU A N 1
ATOM 742 C CA . GLU A 1 92 ? 7.136 -4.656 -10.051 1.00 95.19 92 GLU A CA 1
ATOM 743 C C . GLU A 1 92 ? 7.056 -3.987 -8.673 1.00 95.19 92 GLU A C 1
ATOM 745 O O . GLU A 1 92 ? 6.158 -4.292 -7.887 1.00 95.19 92 GLU A O 1
ATOM 750 N N . ALA A 1 93 ? 7.935 -3.022 -8.384 1.00 94.69 93 ALA A N 1
ATOM 751 C CA . ALA A 1 93 ? 7.887 -2.262 -7.136 1.00 94.69 93 ALA A CA 1
ATOM 752 C C . ALA A 1 93 ? 6.550 -1.519 -6.972 1.00 94.69 93 ALA A C 1
ATOM 754 O O . ALA A 1 93 ? 5.958 -1.529 -5.892 1.00 94.69 93 ALA A O 1
ATOM 755 N N . ARG A 1 94 ? 6.033 -0.921 -8.053 1.00 94.44 94 ARG A N 1
ATOM 756 C CA . ARG A 1 94 ? 4.734 -0.237 -8.046 1.00 94.44 94 ARG A CA 1
ATOM 757 C C . ARG A 1 94 ? 3.572 -1.211 -7.857 1.00 94.44 94 ARG A C 1
ATOM 759 O O . ARG A 1 94 ? 2.663 -0.910 -7.087 1.00 94.44 94 ARG A O 1
ATOM 766 N N . ALA A 1 95 ? 3.603 -2.365 -8.519 1.00 93.69 95 ALA A N 1
ATOM 767 C CA . ALA A 1 95 ? 2.592 -3.404 -8.363 1.00 93.69 95 ALA A CA 1
ATOM 768 C C . ALA A 1 95 ? 2.556 -3.924 -6.918 1.00 93.69 95 ALA A C 1
ATOM 770 O O . ALA A 1 95 ? 1.487 -4.002 -6.315 1.00 93.69 95 ALA A O 1
ATOM 771 N N . ARG A 1 96 ? 3.726 -4.186 -6.321 1.00 93.25 96 ARG A N 1
ATOM 772 C CA . ARG A 1 96 ? 3.845 -4.588 -4.911 1.00 93.25 96 ARG A CA 1
ATOM 773 C C . ARG A 1 96 ? 3.282 -3.526 -3.965 1.00 93.25 96 ARG A C 1
ATOM 775 O O . ARG A 1 96 ? 2.481 -3.867 -3.099 1.00 93.25 96 ARG A O 1
ATOM 782 N N . ALA A 1 97 ? 3.626 -2.254 -4.170 1.00 92.81 97 ALA A N 1
ATOM 783 C CA . ALA A 1 97 ? 3.101 -1.154 -3.361 1.00 92.81 97 ALA A CA 1
ATOM 784 C C . ALA A 1 97 ? 1.569 -1.030 -3.463 1.00 92.81 97 ALA A C 1
ATOM 786 O O . ALA A 1 97 ? 0.897 -0.810 -2.457 1.00 92.81 97 ALA A O 1
ATOM 787 N N . MET A 1 98 ? 1.004 -1.219 -4.660 1.00 93.25 98 MET A N 1
ATOM 788 C CA . MET A 1 98 ? -0.444 -1.170 -4.875 1.00 93.25 98 MET A CA 1
ATOM 789 C C . MET A 1 98 ? -1.168 -2.316 -4.155 1.00 93.25 98 MET A C 1
ATOM 791 O O . MET A 1 98 ? -2.166 -2.079 -3.475 1.00 93.25 98 MET A O 1
ATOM 795 N N . ILE A 1 99 ? -0.630 -3.538 -4.235 1.00 93.50 99 ILE A N 1
ATOM 796 C CA . ILE A 1 99 ? -1.160 -4.703 -3.509 1.00 93.50 99 ILE A CA 1
ATOM 797 C C . ILE A 1 99 ? -1.090 -4.474 -1.995 1.00 93.50 99 ILE A C 1
ATOM 799 O O . ILE A 1 99 ? -2.018 -4.813 -1.262 1.00 93.50 99 ILE A O 1
ATOM 803 N N . GLU A 1 100 ? 0.005 -3.901 -1.498 1.0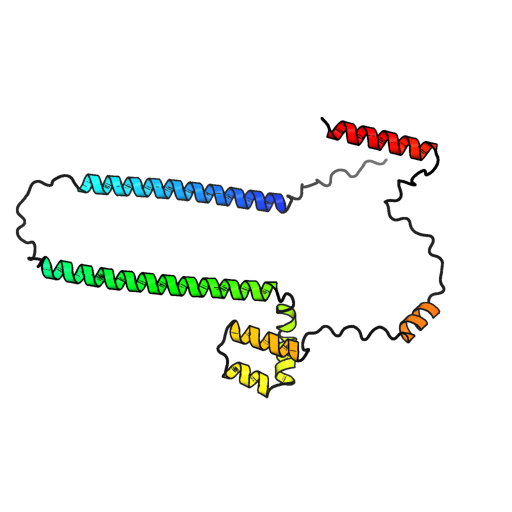0 92.50 100 GLU A N 1
ATOM 804 C CA . GLU A 1 100 ? 0.158 -3.615 -0.073 1.00 92.50 100 GLU A CA 1
ATOM 805 C C . GLU A 1 100 ? -0.840 -2.556 0.412 1.00 92.50 100 GLU A C 1
ATOM 807 O O . GLU A 1 100 ? -1.486 -2.751 1.443 1.00 92.50 100 GLU A O 1
ATOM 812 N N . GLN A 1 101 ? -1.064 -1.499 -0.370 1.00 93.38 101 GLN A N 1
ATOM 813 C CA . GLN A 1 101 ? -2.088 -0.495 -0.082 1.00 93.38 101 GLN A CA 1
ATOM 814 C C . GLN A 1 101 ? -3.503 -1.097 -0.071 1.00 93.38 101 GLN A C 1
ATOM 816 O O . GLN A 1 101 ? -4.315 -0.772 0.800 1.00 93.38 101 GLN A O 1
ATOM 821 N N . GLU A 1 102 ? -3.809 -2.005 -1.000 1.00 93.12 102 GLU A N 1
ATOM 822 C CA . GLU A 1 102 ? -5.094 -2.706 -1.040 1.00 93.12 102 GLU A CA 1
ATOM 823 C C . GLU A 1 102 ? -5.292 -3.600 0.191 1.00 93.12 102 GLU A C 1
ATOM 825 O O . GLU A 1 102 ? -6.357 -3.577 0.817 1.00 93.12 102 GLU A O 1
ATOM 830 N N . ARG A 1 103 ? -4.253 -4.341 0.594 1.00 92.81 103 ARG A N 1
ATOM 831 C CA . ARG A 1 103 ? -4.267 -5.158 1.816 1.00 92.81 103 ARG A CA 1
ATOM 832 C C . ARG A 1 103 ? -4.500 -4.305 3.061 1.00 92.81 103 ARG A C 1
ATOM 834 O O . ARG A 1 103 ? -5.312 -4.687 3.903 1.00 92.81 103 ARG A O 1
ATOM 841 N N . GLN A 1 104 ? -3.839 -3.152 3.161 1.00 93.69 104 GLN A N 1
ATOM 842 C CA . GLN A 1 104 ? -4.041 -2.195 4.253 1.00 93.69 104 GLN A CA 1
ATOM 843 C C . GLN A 1 104 ? -5.478 -1.669 4.280 1.00 93.69 104 GLN A C 1
ATOM 845 O O . GLN A 1 104 ? -6.154 -1.753 5.304 1.00 93.69 104 GLN A O 1
ATOM 850 N N . SER A 1 105 ? -5.981 -1.189 3.139 1.00 93.12 105 SER A N 1
ATOM 851 C CA . SER A 1 105 ? -7.352 -0.681 3.022 1.00 93.12 105 SER A CA 1
ATOM 852 C C . SER A 1 105 ? -8.385 -1.743 3.400 1.00 93.12 105 SER A C 1
ATOM 854 O O . SER A 1 105 ? -9.315 -1.466 4.156 1.00 93.12 105 SER A O 1
ATOM 856 N N . THR A 1 106 ? -8.205 -2.972 2.916 1.00 94.88 106 THR A N 1
ATOM 857 C CA . THR A 1 106 ? -9.092 -4.101 3.215 1.00 94.88 106 THR A CA 1
ATOM 858 C C . THR A 1 106 ? -9.078 -4.433 4.700 1.00 94.88 106 THR A C 1
ATOM 860 O O . THR A 1 106 ? -10.137 -4.617 5.296 1.00 94.88 106 THR A O 1
ATOM 863 N N . PHE A 1 107 ? -7.898 -4.436 5.320 1.00 94.69 107 PHE A N 1
ATOM 864 C CA . PHE A 1 107 ? -7.762 -4.680 6.748 1.00 94.69 107 PHE A CA 1
ATOM 865 C C . PHE A 1 107 ? -8.476 -3.618 7.593 1.00 94.69 107 PHE A C 1
ATOM 867 O O . PHE A 1 107 ? -9.187 -3.975 8.529 1.00 94.69 107 PHE A O 1
ATOM 874 N N . PHE A 1 108 ? -8.341 -2.331 7.269 1.00 93.62 108 PHE A N 1
ATOM 875 C CA . PHE A 1 108 ? -9.059 -1.277 7.994 1.00 93.62 108 PHE A CA 1
ATOM 876 C C . PHE A 1 108 ? -10.574 -1.352 7.784 1.00 93.62 108 PHE A C 1
ATOM 878 O O . PHE A 1 108 ? -11.335 -1.110 8.716 1.00 93.62 108 PHE A O 1
ATOM 885 N N . LYS A 1 109 ? -11.028 -1.745 6.588 1.00 93.69 109 LYS A N 1
ATOM 886 C CA . LYS A 1 109 ? -12.456 -1.967 6.310 1.00 93.69 109 LYS A CA 1
ATOM 887 C C . LYS A 1 109 ? -13.030 -3.130 7.119 1.00 93.69 109 LYS A C 1
ATOM 889 O O . LYS A 1 109 ? -14.147 -3.019 7.611 1.00 93.69 109 LYS A O 1
ATOM 894 N N . SER A 1 110 ? -12.289 -4.231 7.267 1.00 94.12 110 SER A N 1
ATOM 895 C CA . SER A 1 110 ? -12.735 -5.382 8.063 1.00 94.12 110 SER A CA 1
ATOM 896 C C . SER A 1 110 ? -12.618 -5.159 9.574 1.00 94.12 110 SER A C 1
ATOM 898 O O . SER A 1 110 ? -13.303 -5.828 10.339 1.00 94.12 110 SER A O 1
ATOM 900 N N . ASN A 1 111 ? -11.753 -4.239 10.012 1.00 92.75 111 ASN A N 1
ATOM 901 C CA . ASN A 1 111 ? -11.484 -3.950 11.421 1.00 92.75 111 ASN A CA 1
ATOM 902 C C . ASN A 1 111 ? -11.851 -2.497 11.748 1.00 92.75 111 ASN A C 1
ATOM 904 O O . ASN A 1 111 ? -10.986 -1.654 11.983 1.00 92.75 111 ASN A O 1
ATOM 908 N N . SER A 1 112 ? -13.149 -2.191 11.773 1.00 91.88 112 SER A N 1
ATOM 909 C CA . SER A 1 112 ? -13.649 -0.836 12.060 1.00 91.88 112 SER A CA 1
ATOM 910 C C . SER A 1 112 ? -13.321 -0.343 13.477 1.00 91.88 112 SER A C 1
ATOM 912 O O . SER A 1 112 ? -13.314 0.857 13.735 1.00 91.88 112 SER A O 1
ATOM 914 N N . ASP A 1 113 ? -13.057 -1.263 14.405 1.00 92.12 113 ASP A N 1
ATOM 915 C CA . ASP A 1 113 ? -12.647 -0.996 15.786 1.00 92.12 113 ASP A CA 1
ATOM 916 C C . ASP A 1 113 ? -11.150 -0.673 15.928 1.00 92.12 113 ASP A C 1
ATOM 918 O O . ASP A 1 113 ? -10.715 -0.318 17.023 1.00 92.12 113 ASP A O 1
ATOM 922 N N . PHE A 1 114 ? -10.369 -0.758 14.844 1.00 93.12 114 PHE A N 1
ATOM 923 C CA . PHE A 1 114 ? -8.916 -0.584 14.859 1.00 93.12 114 PHE A CA 1
ATOM 924 C C . PHE A 1 114 ? -8.472 0.690 15.580 1.00 93.12 114 PHE A C 1
ATOM 926 O O . PHE A 1 114 ? -7.661 0.617 16.497 1.00 93.12 114 PHE A O 1
ATOM 933 N N . ASN A 1 115 ? -9.059 1.841 15.238 1.00 91.69 115 ASN A N 1
ATOM 934 C CA . ASN A 1 115 ? -8.698 3.128 15.844 1.00 91.69 115 ASN A CA 1
ATOM 935 C C . ASN A 1 115 ? -9.021 3.202 17.344 1.00 91.69 115 ASN A C 1
ATOM 937 O O . ASN A 1 115 ? -8.358 3.923 18.082 1.00 91.69 115 ASN A O 1
ATOM 941 N N . ASN A 1 116 ? -10.040 2.471 17.801 1.00 90.81 116 ASN A N 1
ATOM 942 C CA . ASN A 1 116 ? -10.406 2.431 19.214 1.00 90.81 116 ASN A CA 1
ATOM 943 C C . ASN A 1 116 ? -9.452 1.523 20.003 1.00 90.81 116 ASN A C 1
ATOM 945 O O . ASN A 1 116 ? -8.957 1.901 21.062 1.00 90.81 116 ASN A O 1
ATOM 949 N N . VAL A 1 117 ? -9.158 0.333 19.472 1.00 90.44 117 VAL A N 1
ATOM 950 C CA . VAL A 1 117 ? -8.215 -0.605 20.099 1.00 90.44 117 VAL A CA 1
ATOM 951 C C . VAL A 1 117 ? -6.813 0.001 20.140 1.00 90.44 117 VAL A C 1
ATOM 953 O O . VAL A 1 117 ? -6.194 -0.005 21.193 1.00 90.44 117 VAL A O 1
ATOM 956 N N . MET A 1 118 ? -6.357 0.613 19.047 1.00 92.88 118 MET A N 1
ATOM 957 C CA . MET A 1 118 ? -5.044 1.263 18.931 1.00 92.88 118 MET A CA 1
ATOM 958 C C . MET A 1 118 ? -5.007 2.684 19.515 1.00 92.88 118 MET A C 1
ATOM 960 O O . MET A 1 118 ? -4.147 3.486 19.151 1.00 92.88 118 MET A O 1
ATOM 964 N N . SER A 1 119 ? -5.941 3.035 20.400 1.00 93.44 119 SER A N 1
ATOM 965 C CA . SER A 1 119 ? -5.895 4.321 21.092 1.00 93.44 119 SER A CA 1
ATOM 966 C C . SER A 1 119 ? -4.673 4.397 22.014 1.00 93.44 119 SER A C 1
ATOM 968 O O . SER A 1 119 ? -4.223 3.387 22.560 1.00 93.44 119 SER A O 1
ATOM 970 N N . ALA A 1 120 ? -4.142 5.605 22.219 1.00 92.06 120 ALA A N 1
ATOM 971 C CA . ALA A 1 120 ? -2.962 5.818 23.061 1.00 92.06 120 ALA A CA 1
ATOM 972 C C . ALA A 1 120 ? -3.145 5.254 24.483 1.00 92.06 120 ALA A C 1
ATOM 974 O O . ALA A 1 120 ? -2.236 4.630 25.021 1.00 92.06 120 ALA A O 1
ATOM 975 N N . GLU A 1 121 ? -4.346 5.397 25.053 1.00 92.19 121 GLU A N 1
ATOM 976 C CA . GLU A 1 121 ? -4.690 4.859 26.373 1.00 92.19 121 GLU A CA 1
ATOM 977 C C . GLU A 1 121 ? -4.596 3.326 26.415 1.00 92.19 121 GLU A C 1
ATOM 979 O O . GLU A 1 121 ? -4.039 2.752 27.350 1.00 92.19 121 GLU A O 1
ATOM 984 N N . ASN A 1 122 ? -5.119 2.643 25.396 1.00 90.69 122 ASN A N 1
ATOM 985 C CA . ASN A 1 122 ? -5.089 1.185 25.332 1.00 90.69 122 ASN A CA 1
ATOM 986 C C . ASN A 1 122 ? -3.673 0.659 25.075 1.00 90.69 122 ASN A C 1
ATOM 988 O O . ASN A 1 122 ? -3.285 -0.347 25.668 1.00 90.69 122 ASN A O 1
ATOM 992 N N . ILE A 1 123 ? -2.890 1.347 24.239 1.00 90.88 123 ILE A N 1
ATOM 993 C CA . ILE A 1 123 ? -1.485 1.004 23.983 1.00 90.88 123 ILE A CA 1
ATOM 994 C C . ILE A 1 123 ? -0.664 1.158 25.266 1.00 90.88 123 ILE A C 1
ATOM 996 O O . ILE A 1 123 ? 0.123 0.273 25.599 1.00 90.88 123 ILE A O 1
ATOM 1000 N N . GLN A 1 124 ? -0.884 2.233 26.024 1.00 90.62 124 GLN A N 1
ATOM 1001 C CA . GLN A 1 124 ? -0.220 2.429 27.308 1.00 90.62 124 GLN A CA 1
ATOM 1002 C C . GLN A 1 124 ? -0.602 1.328 28.308 1.00 90.62 124 GLN A C 1
ATOM 1004 O O . GLN A 1 124 ? 0.278 0.693 28.883 1.00 90.62 124 GLN A O 1
ATOM 1009 N N . LYS A 1 125 ? -1.898 1.012 28.442 1.00 90.75 125 LYS A N 1
ATOM 1010 C CA . LYS A 1 125 ? -2.362 -0.110 29.280 1.00 90.75 125 LYS A CA 1
ATOM 1011 C C . LYS A 1 125 ? -1.751 -1.446 28.858 1.00 90.75 125 LYS A C 1
ATOM 1013 O O . LYS A 1 125 ? -1.488 -2.290 29.711 1.00 90.75 125 LYS A O 1
ATOM 1018 N N . PHE A 1 126 ? -1.557 -1.666 27.559 1.00 92.81 126 PHE A N 1
ATOM 1019 C CA . PHE A 1 126 ? -0.895 -2.862 27.046 1.00 92.81 126 PHE A CA 1
ATOM 1020 C C . PHE A 1 126 ? 0.581 -2.905 27.451 1.00 92.81 126 PHE A C 1
ATOM 1022 O O . PHE A 1 126 ? 1.023 -3.929 27.964 1.00 92.81 126 PHE A O 1
ATOM 1029 N N . ALA A 1 127 ? 1.312 -1.800 27.294 1.00 91.62 127 ALA A N 1
ATOM 1030 C CA . ALA A 1 127 ? 2.714 -1.707 27.693 1.00 91.62 127 ALA A CA 1
ATOM 1031 C C . ALA A 1 127 ? 2.904 -1.903 29.208 1.00 91.62 127 ALA A C 1
ATOM 1033 O O . ALA A 1 127 ? 3.816 -2.609 29.625 1.00 91.62 127 ALA A O 1
ATOM 1034 N N . GLU A 1 128 ? 2.011 -1.347 30.029 1.00 92.12 128 GLU A N 1
ATOM 1035 C CA . GLU A 1 128 ? 2.056 -1.489 31.490 1.00 92.12 128 GLU A CA 1
ATOM 1036 C C . GLU A 1 128 ? 1.721 -2.915 31.954 1.00 92.12 128 GLU A C 1
ATOM 1038 O O . GLU A 1 128 ? 2.345 -3.431 32.880 1.00 92.12 128 GLU A O 1
ATOM 1043 N N . LYS A 1 129 ? 0.742 -3.574 31.320 1.00 92.19 129 LYS A N 1
ATOM 1044 C CA . LYS A 1 129 ? 0.322 -4.934 31.699 1.00 92.19 129 LYS A CA 1
ATOM 1045 C C . LYS A 1 129 ? 1.213 -6.032 31.122 1.00 92.19 129 LYS A C 1
ATOM 1047 O O . LYS A 1 129 ? 1.360 -7.076 31.755 1.00 92.19 129 LYS A O 1
ATOM 1052 N N . TYR A 1 130 ? 1.770 -5.823 29.931 1.00 92.06 130 TYR A N 1
ATOM 1053 C CA . TYR A 1 130 ? 2.526 -6.827 29.177 1.00 92.06 130 TYR A CA 1
ATOM 1054 C C . TYR A 1 130 ? 3.841 -6.259 28.613 1.00 92.06 130 TYR A C 1
ATOM 1056 O O . TYR A 1 130 ? 4.060 -6.309 27.398 1.00 92.06 130 TYR A O 1
ATOM 1064 N N . PRO A 1 131 ? 4.750 -5.762 29.475 1.00 91.38 131 PRO A N 1
ATOM 1065 C CA . PRO A 1 131 ? 5.964 -5.069 29.040 1.00 91.38 131 PRO A CA 1
ATOM 1066 C C . PRO A 1 131 ? 6.857 -5.939 28.148 1.00 91.38 131 PRO A C 1
ATOM 1068 O O . PRO A 1 131 ? 7.244 -5.505 27.070 1.00 91.38 131 PRO A O 1
ATOM 1071 N N . GLY A 1 132 ? 7.082 -7.209 28.508 1.00 90.75 132 GLY A N 1
ATOM 1072 C CA . GLY A 1 132 ? 7.941 -8.099 27.714 1.00 90.75 132 GLY A CA 1
ATOM 1073 C C . GLY A 1 132 ? 7.401 -8.419 26.312 1.00 90.75 132 GLY A C 1
ATOM 1074 O O . GLY A 1 132 ? 8.175 -8.678 25.395 1.00 90.75 132 GLY A O 1
ATOM 1075 N N . ILE A 1 133 ? 6.078 -8.377 26.112 1.00 90.12 133 ILE A N 1
ATOM 1076 C CA . ILE A 1 133 ? 5.481 -8.549 24.777 1.00 90.12 133 ILE A CA 1
ATOM 1077 C C . ILE A 1 133 ? 5.596 -7.241 23.989 1.00 90.12 133 ILE A C 1
ATOM 1079 O O . ILE A 1 133 ? 5.918 -7.266 22.802 1.00 90.12 133 ILE A O 1
ATOM 1083 N N . ALA A 1 134 ? 5.355 -6.101 24.640 1.00 89.19 134 ALA A N 1
ATOM 1084 C CA . ALA A 1 134 ? 5.482 -4.789 24.017 1.00 89.19 134 ALA A CA 1
ATOM 1085 C C . ALA A 1 134 ? 6.916 -4.521 23.529 1.00 89.19 134 ALA A C 1
ATOM 1087 O O . ALA A 1 134 ? 7.097 -4.111 22.383 1.00 89.19 134 ALA A O 1
ATOM 1088 N N . GLU A 1 135 ? 7.919 -4.825 24.354 1.00 89.62 135 GLU A N 1
ATOM 1089 C CA . GLU A 1 135 ? 9.340 -4.730 23.997 1.00 89.62 135 GLU A CA 1
ATOM 1090 C C . GLU A 1 135 ? 9.678 -5.645 22.818 1.00 89.62 135 GLU A C 1
ATOM 1092 O O . GLU A 1 135 ? 10.216 -5.182 21.815 1.00 89.62 135 GLU A O 1
ATOM 1097 N N . ASN A 1 136 ? 9.252 -6.912 22.862 1.00 90.31 136 ASN A N 1
ATOM 1098 C CA . ASN A 1 136 ? 9.487 -7.858 21.770 1.00 90.31 136 ASN A CA 1
ATOM 1099 C C . ASN A 1 136 ? 8.903 -7.360 20.433 1.00 90.31 136 ASN A C 1
ATOM 1101 O O . ASN A 1 136 ? 9.567 -7.430 19.398 1.00 90.31 136 ASN A O 1
ATOM 1105 N N . ILE A 1 137 ? 7.686 -6.806 20.443 1.00 88.81 137 ILE A N 1
ATOM 1106 C CA . ILE A 1 137 ? 7.059 -6.248 19.235 1.00 88.81 137 ILE A CA 1
ATOM 1107 C C . ILE A 1 137 ? 7.831 -5.023 18.721 1.00 88.81 137 ILE A C 1
ATOM 1109 O O . ILE A 1 137 ? 7.965 -4.851 17.508 1.00 88.81 137 ILE A O 1
ATOM 1113 N N . LEU A 1 138 ? 8.325 -4.164 19.614 1.00 88.12 138 LEU A N 1
ATOM 1114 C CA . LEU A 1 138 ? 9.086 -2.971 19.239 1.00 88.12 138 LEU A CA 1
ATOM 1115 C C . LEU A 1 138 ? 10.459 -3.316 18.650 1.00 88.12 138 LEU A C 1
ATOM 1117 O O . LEU A 1 138 ? 10.871 -2.674 17.683 1.00 88.12 138 LEU A O 1
ATOM 1121 N N . GLU A 1 139 ? 11.132 -4.326 19.200 1.00 88.69 139 GLU A N 1
ATOM 1122 C CA . GLU A 1 139 ? 12.476 -4.741 18.787 1.00 88.69 139 GLU A CA 1
ATOM 1123 C C . GLU A 1 139 ? 12.467 -5.609 17.525 1.00 88.69 139 GLU A C 1
ATOM 1125 O O . GLU A 1 139 ? 13.241 -5.367 16.599 1.00 88.69 139 GLU A O 1
ATOM 1130 N N . ASN A 1 140 ? 11.579 -6.606 17.456 1.00 88.50 140 ASN A N 1
ATOM 1131 C CA . ASN A 1 140 ? 11.642 -7.636 16.414 1.00 88.50 140 ASN A CA 1
ATOM 1132 C C . ASN A 1 140 ? 10.815 -7.316 15.167 1.00 88.50 140 ASN A C 1
ATOM 1134 O O . ASN A 1 140 ? 11.004 -7.946 14.124 1.00 88.50 140 ASN A O 1
ATOM 1138 N N . VAL A 1 141 ? 9.888 -6.357 15.240 1.00 86.94 141 VAL A N 1
ATOM 1139 C CA . VAL A 1 141 ? 9.025 -6.009 14.104 1.00 86.94 141 VAL A CA 1
ATOM 1140 C C . VAL A 1 141 ? 9.367 -4.613 13.606 1.00 86.94 141 VAL A C 1
ATOM 1142 O O . VAL A 1 141 ? 9.226 -3.672 14.381 1.00 86.94 141 VAL A O 1
ATOM 1145 N N . PRO A 1 142 ? 9.751 -4.422 12.331 1.00 87.50 142 PRO A N 1
ATOM 1146 C CA . PRO A 1 142 ? 10.010 -3.098 11.768 1.00 87.50 142 PRO A CA 1
ATOM 1147 C C . PRO A 1 142 ? 8.819 -2.146 11.901 1.00 87.50 142 PRO A C 1
ATOM 1149 O O . PRO A 1 142 ? 7.659 -2.565 11.901 1.00 87.50 142 PRO A O 1
ATOM 1152 N N . GLU A 1 143 ? 9.105 -0.850 12.001 1.00 85.25 143 GLU A N 1
ATOM 1153 C CA . GLU A 1 143 ? 8.070 0.178 12.070 1.00 85.25 143 GLU A CA 1
ATOM 1154 C C . GLU A 1 143 ? 7.227 0.206 10.785 1.00 85.25 143 GLU A C 1
ATOM 1156 O O . GLU A 1 143 ? 7.740 0.067 9.675 1.00 85.25 143 GLU A O 1
ATOM 1161 N N . GLY A 1 144 ? 5.911 0.362 10.940 1.00 88.62 144 GLY A N 1
ATOM 1162 C CA . GLY A 1 144 ? 4.961 0.416 9.834 1.00 88.62 144 GLY A CA 1
ATOM 1163 C C . GLY A 1 144 ? 3.678 -0.360 10.115 1.00 88.62 144 GLY A C 1
ATOM 1164 O O . GLY A 1 144 ? 3.365 -0.721 11.253 1.00 88.62 144 GLY A O 1
ATOM 1165 N N . PHE A 1 145 ? 2.927 -0.638 9.049 1.00 91.25 145 PHE A N 1
ATOM 1166 C CA . PHE A 1 145 ? 1.618 -1.285 9.144 1.00 91.25 145 PHE A CA 1
ATOM 1167 C C . PHE A 1 145 ? 1.682 -2.703 9.734 1.00 91.25 145 PHE A C 1
ATOM 1169 O O . PHE A 1 145 ? 0.789 -3.096 10.480 1.00 91.25 145 PHE A O 1
ATOM 1176 N N . GLY A 1 146 ? 2.746 -3.465 9.457 1.00 90.38 146 GLY A N 1
ATOM 1177 C CA . GLY A 1 146 ? 2.930 -4.811 10.012 1.00 90.38 146 GLY A CA 1
ATOM 1178 C C . GLY A 1 146 ? 2.974 -4.824 11.544 1.00 90.38 146 GLY A C 1
ATOM 1179 O O . GLY A 1 146 ? 2.249 -5.599 12.168 1.00 90.38 146 GLY A O 1
ATOM 1180 N N . ARG A 1 147 ? 3.747 -3.908 12.150 1.00 93.12 147 ARG A N 1
ATOM 1181 C CA . ARG A 1 147 ? 3.813 -3.730 13.611 1.00 93.12 147 ARG A CA 1
ATOM 1182 C C . ARG A 1 147 ? 2.463 -3.322 14.185 1.00 93.12 147 ARG A C 1
ATOM 1184 O O . ARG A 1 147 ? 2.018 -3.903 15.166 1.00 93.12 147 ARG A O 1
ATOM 1191 N N . GLN A 1 148 ? 1.793 -2.361 13.550 1.00 92.44 148 GLN A N 1
ATOM 1192 C CA . GLN A 1 148 ? 0.478 -1.894 13.993 1.00 92.44 148 GLN A CA 1
ATOM 1193 C C . GLN A 1 148 ? -0.580 -2.999 13.930 1.00 92.44 148 GLN A C 1
ATOM 1195 O O . GLN A 1 148 ? -1.374 -3.146 14.853 1.00 92.44 148 GLN A O 1
ATOM 1200 N N . LYS A 1 149 ? -0.577 -3.803 12.862 1.00 94.19 149 LYS A N 1
ATOM 1201 C CA . LYS A 1 149 ? -1.471 -4.951 12.709 1.00 94.19 149 LYS A CA 1
ATOM 1202 C C . LYS A 1 149 ? -1.229 -5.994 13.797 1.00 94.19 149 LYS A C 1
ATOM 1204 O O . LYS A 1 149 ? -2.199 -6.469 14.381 1.00 94.19 149 LYS A O 1
ATOM 1209 N N . LEU A 1 150 ? 0.033 -6.337 14.062 1.00 92.88 150 LEU A N 1
ATOM 1210 C CA . LEU A 1 150 ? 0.378 -7.299 15.107 1.00 92.88 150 LEU A CA 1
ATOM 1211 C C . LEU A 1 150 ? -0.036 -6.778 16.485 1.00 92.88 150 LEU A C 1
ATOM 1213 O O . LEU A 1 150 ? -0.706 -7.494 17.217 1.00 92.88 150 LEU A O 1
ATOM 1217 N N . LEU A 1 151 ? 0.295 -5.523 16.799 1.00 93.25 151 LEU A N 1
ATOM 1218 C CA . LEU A 1 151 ? -0.085 -4.882 18.056 1.00 93.25 151 LEU A CA 1
ATOM 1219 C C . LEU A 1 151 ? -1.608 -4.851 18.239 1.00 93.25 151 LEU A C 1
ATOM 1221 O O . LEU A 1 151 ? -2.116 -5.190 19.300 1.00 93.25 151 LEU A O 1
ATOM 1225 N N . TYR A 1 152 ? -2.355 -4.515 17.188 1.00 94.38 152 TYR A N 1
ATOM 1226 C CA . TYR A 1 152 ? -3.814 -4.569 17.218 1.00 94.38 152 TYR A CA 1
ATOM 1227 C C . TYR A 1 152 ? -4.333 -5.983 17.514 1.00 94.38 152 TYR A C 1
ATOM 1229 O O . TYR A 1 152 ? -5.221 -6.149 18.350 1.00 94.38 152 TYR A O 1
ATOM 1237 N N . GLN A 1 153 ? -3.792 -7.003 16.837 1.00 93.81 153 GLN A N 1
ATOM 1238 C CA . GLN A 1 153 ? -4.201 -8.395 17.033 1.00 93.81 153 GLN A CA 1
ATOM 1239 C C . GLN A 1 153 ? -3.921 -8.855 18.463 1.00 93.81 153 GLN A C 1
ATOM 1241 O O . GLN A 1 153 ? -4.831 -9.358 19.120 1.00 93.81 153 GLN A O 1
ATOM 1246 N N . THR A 1 154 ? -2.720 -8.591 18.980 1.00 92.38 154 THR A N 1
ATOM 1247 C CA . THR A 1 154 ? -2.351 -8.960 20.349 1.00 92.38 154 THR A CA 1
ATOM 1248 C C . THR A 1 154 ? -3.203 -8.215 21.370 1.00 92.38 154 THR A C 1
ATOM 1250 O O . THR A 1 154 ? -3.780 -8.839 22.253 1.00 92.38 154 THR A O 1
ATOM 1253 N N . MET A 1 155 ? -3.396 -6.902 21.232 1.00 91.56 155 MET A N 1
ATOM 1254 C CA . MET A 1 155 ? -4.263 -6.137 22.136 1.00 91.56 155 MET A CA 1
ATOM 1255 C C . MET A 1 155 ? -5.701 -6.670 22.148 1.00 91.56 155 MET A C 1
ATOM 1257 O O . MET A 1 155 ? -6.310 -6.785 23.215 1.00 91.56 155 MET A O 1
ATOM 1261 N N . LYS A 1 156 ? -6.231 -7.051 20.981 1.00 91.69 156 LYS A N 1
ATOM 1262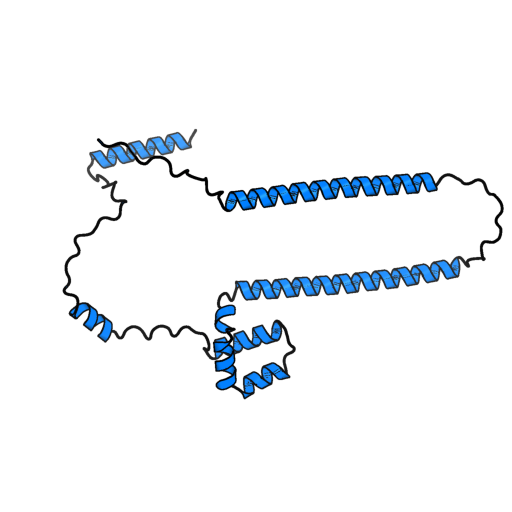 C CA . LYS A 1 156 ? -7.584 -7.600 20.839 1.00 91.69 156 LYS A CA 1
ATOM 1263 C C . LYS A 1 156 ? -7.725 -9.001 21.438 1.00 91.69 156 LYS A C 1
ATOM 1265 O O . LYS A 1 156 ? -8.749 -9.284 22.068 1.00 91.69 156 LYS A O 1
ATOM 1270 N N . GLU A 1 157 ? -6.718 -9.856 21.271 1.00 90.38 157 GLU A N 1
ATOM 1271 C CA . GLU A 1 157 ? -6.636 -11.185 21.895 1.00 90.38 157 GLU A CA 1
ATOM 1272 C C . GLU A 1 157 ? -6.580 -11.084 23.421 1.00 90.38 157 GLU A C 1
ATOM 1274 O O . GLU A 1 157 ? -7.304 -11.793 24.118 1.00 90.38 157 GLU A O 1
ATOM 1279 N N . MET A 1 158 ? -5.818 -10.118 23.936 1.00 88.25 158 MET A N 1
ATOM 1280 C CA . MET A 1 158 ? -5.707 -9.833 25.370 1.00 88.25 158 MET A CA 1
ATOM 1281 C C . MET A 1 158 ? -6.928 -9.082 25.934 1.00 88.25 158 MET A C 1
ATOM 1283 O O . MET A 1 158 ? -6.974 -8.764 27.122 1.00 88.25 158 MET A O 1
ATOM 1287 N N . GLY A 1 159 ? -7.927 -8.780 25.097 1.00 86.06 159 GLY A N 1
ATOM 1288 C CA . GLY A 1 159 ? -9.167 -8.114 25.498 1.00 86.06 159 GLY A CA 1
ATOM 1289 C C . GLY A 1 159 ? -9.018 -6.628 25.842 1.00 86.06 159 GLY A C 1
ATOM 1290 O O . GLY A 1 159 ? -9.949 -6.039 26.391 1.00 86.06 159 GLY A O 1
ATOM 1291 N N . ILE A 1 160 ? -7.886 -6.001 25.515 1.00 83.12 160 ILE A N 1
ATOM 1292 C CA . ILE A 1 160 ? -7.647 -4.573 25.743 1.00 83.12 160 ILE A CA 1
ATOM 1293 C C . ILE A 1 160 ? -8.421 -3.769 24.692 1.00 83.12 160 ILE A C 1
ATOM 1295 O O . ILE A 1 160 ? -8.343 -4.043 23.497 1.00 83.12 160 ILE A O 1
ATOM 1299 N N . GLY A 1 161 ? -9.204 -2.781 25.131 1.00 74.62 161 GLY A N 1
ATOM 1300 C CA . GLY A 1 161 ? -10.031 -1.961 24.240 1.00 74.62 161 GLY A CA 1
ATOM 1301 C C . GLY A 1 161 ? -11.393 -2.566 23.883 1.00 74.62 161 GLY A C 1
ATOM 1302 O O . GLY A 1 161 ? -12.167 -1.936 23.157 1.00 74.62 161 GLY A O 1
ATOM 1303 N N . ARG A 1 162 ? -11.747 -3.739 24.433 1.00 78.50 162 ARG A N 1
ATOM 1304 C CA . ARG A 1 162 ? -13.161 -4.126 24.511 1.00 78.50 162 ARG A CA 1
ATOM 1305 C C . ARG A 1 162 ? -13.850 -3.126 25.431 1.00 78.50 162 ARG A C 1
ATOM 1307 O O . ARG A 1 162 ? -13.417 -2.934 26.565 1.00 78.50 162 ARG A O 1
ATOM 1314 N N . LYS A 1 163 ? -14.922 -2.488 24.950 1.00 66.06 163 LYS A N 1
ATOM 1315 C CA . LYS A 1 163 ? -15.882 -1.873 25.870 1.00 66.06 163 LYS A CA 1
ATOM 1316 C C . LYS A 1 163 ? -16.320 -3.009 26.776 1.00 66.06 163 LYS A C 1
ATOM 1318 O O . LYS A 1 163 ? -16.773 -4.026 26.253 1.00 66.06 163 LYS A O 1
ATOM 1323 N N . GLU A 1 164 ? -16.089 -2.880 28.078 1.00 59.97 164 GLU A N 1
ATOM 1324 C CA . GLU A 1 164 ? -16.688 -3.792 29.039 1.00 59.97 164 GLU A CA 1
ATOM 1325 C C . GLU A 1 164 ? -18.170 -3.832 28.676 1.00 59.97 164 GLU A C 1
ATOM 1327 O O . GLU A 1 164 ? -18.849 -2.802 28.736 1.00 59.97 164 GLU A O 1
ATOM 1332 N N . GLU A 1 165 ? -18.648 -4.973 28.165 1.00 57.00 165 GLU A N 1
ATOM 1333 C CA . GLU A 1 165 ? -20.085 -5.179 28.089 1.00 57.00 165 GLU A CA 1
ATOM 1334 C C . GLU A 1 165 ? -20.569 -4.876 29.501 1.00 57.00 165 GLU A C 1
ATOM 1336 O O . GLU A 1 165 ? -19.975 -5.422 30.443 1.00 57.00 165 GLU A O 1
ATOM 1341 N N . PRO A 1 166 ? -21.522 -3.941 29.681 1.00 55.62 166 PRO A N 1
ATOM 1342 C CA . PRO A 1 166 ? -22.011 -3.635 31.009 1.00 55.62 166 PRO A CA 1
ATOM 1343 C C . PRO A 1 166 ? -22.406 -4.983 31.580 1.00 55.62 166 PRO A C 1
ATOM 1345 O O . PRO A 1 166 ? -23.282 -5.629 31.004 1.00 55.62 166 PRO A O 1
ATOM 1348 N N . LYS A 1 167 ? -21.669 -5.452 32.602 1.00 58.31 167 LYS A N 1
ATOM 1349 C CA . LYS A 1 167 ? -21.943 -6.718 33.286 1.00 58.31 167 LYS A CA 1
ATOM 1350 C C . LYS A 1 167 ? -23.434 -6.678 33.523 1.00 58.31 167 LYS A C 1
ATOM 1352 O O . LYS A 1 167 ? -23.859 -5.772 34.239 1.00 58.31 167 LYS A O 1
ATOM 1357 N N . GLY A 1 168 ? -24.178 -7.499 32.769 1.00 51.62 168 GLY A N 1
ATOM 1358 C CA . GLY A 1 168 ? -25.586 -7.235 32.480 1.00 51.62 168 GLY A CA 1
ATOM 1359 C C . GLY A 1 168 ? -26.257 -6.793 33.758 1.00 51.62 168 GLY A C 1
ATOM 1360 O O . GLY A 1 168 ? -26.075 -7.492 34.757 1.00 51.62 168 GLY A O 1
ATOM 1361 N N . SER A 1 169 ? -26.890 -5.610 33.742 1.00 57.16 169 SER A N 1
ATOM 1362 C CA . SER A 1 169 ? -27.605 -5.047 34.893 1.00 57.16 169 SER A CA 1
ATOM 1363 C C . SER A 1 169 ? -28.196 -6.210 35.656 1.00 57.16 169 SER A C 1
ATOM 1365 O O . SER A 1 169 ? -28.989 -6.958 35.067 1.00 57.16 169 SER A O 1
ATOM 1367 N N . SER A 1 170 ? -27.687 -6.446 36.869 1.00 67.94 170 SER A N 1
ATOM 1368 C CA . SER A 1 170 ? -27.994 -7.665 37.610 1.00 67.94 170 SER A CA 1
ATOM 1369 C C . SER A 1 170 ? -29.501 -7.865 37.531 1.00 67.94 170 SER A C 1
ATOM 1371 O O . SER A 1 170 ? -30.253 -6.889 37.610 1.00 67.94 170 SER A O 1
ATOM 1373 N N . ILE A 1 171 ? -29.977 -9.093 37.319 1.00 66.75 171 ILE A N 1
ATOM 1374 C CA . ILE A 1 171 ? -31.424 -9.364 37.280 1.00 66.75 171 ILE A CA 1
ATOM 1375 C C . ILE A 1 171 ? -32.109 -8.689 38.489 1.00 66.75 171 ILE A C 1
ATOM 1377 O O . ILE A 1 171 ? -33.199 -8.140 38.354 1.00 66.75 171 ILE A O 1
ATOM 1381 N N . GLN A 1 172 ? -31.390 -8.589 39.613 1.00 68.12 172 GLN A N 1
ATOM 1382 C CA . GLN A 1 172 ? -31.754 -7.826 40.801 1.00 68.12 172 GLN A CA 1
ATOM 1383 C C . GLN A 1 172 ? -31.973 -6.320 40.571 1.00 68.12 172 GLN A C 1
ATOM 1385 O O . GLN A 1 172 ? -33.019 -5.812 40.947 1.00 68.12 172 GLN A O 1
ATOM 1390 N N . GLU A 1 173 ? -31.067 -5.609 39.893 1.00 72.69 173 GLU A N 1
ATOM 1391 C CA . GLU A 1 173 ? -31.252 -4.187 39.549 1.00 72.69 173 GLU A CA 1
ATOM 1392 C C . GLU A 1 173 ? -32.447 -3.968 38.618 1.00 72.69 173 GLU A C 1
ATOM 1394 O O . GLU A 1 173 ? -33.139 -2.953 38.709 1.00 72.69 173 GLU A O 1
ATOM 1399 N N . THR A 1 174 ? -32.715 -4.921 37.723 1.00 70.31 174 THR A N 1
ATOM 1400 C CA . THR A 1 174 ? -33.869 -4.846 36.816 1.00 70.31 174 THR A CA 1
ATOM 1401 C C . THR A 1 174 ? -35.179 -5.071 37.579 1.00 70.31 174 THR A C 1
ATOM 1403 O O . THR A 1 174 ? -36.163 -4.366 37.351 1.00 70.31 174 THR A O 1
ATOM 1406 N N . ILE A 1 175 ? -35.188 -6.016 38.526 1.00 71.19 175 ILE A N 1
ATOM 1407 C CA . ILE A 1 175 ? -36.316 -6.271 39.431 1.00 71.19 175 ILE A CA 1
ATOM 1408 C C . ILE A 1 175 ? -36.559 -5.066 40.347 1.00 71.19 175 ILE A C 1
ATOM 1410 O O . ILE A 1 175 ? -37.704 -4.638 40.493 1.00 71.19 175 ILE A O 1
ATOM 1414 N N . ASP A 1 176 ? -35.507 -4.488 40.922 1.00 76.44 176 ASP A N 1
ATOM 1415 C CA . ASP A 1 176 ? -35.607 -3.347 41.833 1.00 76.44 176 ASP A CA 1
ATOM 1416 C C . ASP A 1 176 ? -36.076 -2.082 41.104 1.00 76.44 176 ASP A C 1
ATOM 1418 O O . ASP A 1 176 ? -36.935 -1.362 41.615 1.00 76.44 176 ASP A O 1
ATOM 1422 N N . ARG A 1 177 ? -35.626 -1.856 39.861 1.00 75.00 177 ARG A N 1
ATOM 1423 C CA . ARG A 1 177 ? -36.127 -0.770 39.004 1.00 75.00 177 ARG A CA 1
ATOM 1424 C C . ARG A 1 177 ? -37.617 -0.928 38.689 1.00 75.00 177 ARG A C 1
ATOM 1426 O O . ARG A 1 177 ? -38.366 0.033 38.835 1.00 75.00 177 ARG A O 1
ATOM 1433 N N . ASN A 1 178 ? -38.061 -2.136 38.335 1.00 69.81 178 ASN A N 1
ATOM 1434 C CA . ASN A 1 178 ? -39.480 -2.420 38.085 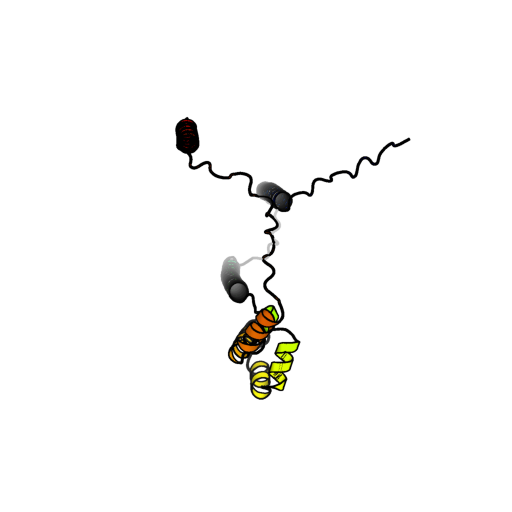1.00 69.81 178 ASN A CA 1
ATOM 1435 C C . ASN A 1 178 ? -40.339 -2.356 39.359 1.00 69.81 178 ASN A C 1
ATOM 1437 O O . ASN A 1 178 ? -41.531 -2.073 39.274 1.00 69.81 178 ASN A O 1
ATOM 1441 N N . ARG A 1 179 ? -39.755 -2.600 40.541 1.00 73.19 179 ARG A N 1
ATOM 1442 C CA . ARG A 1 179 ? -40.424 -2.408 41.837 1.00 73.19 179 ARG A CA 1
ATOM 1443 C C . ARG A 1 179 ? -40.537 -0.937 42.232 1.00 73.19 179 ARG A C 1
ATOM 1445 O O . ARG A 1 179 ? -41.521 -0.569 42.866 1.00 73.19 179 ARG A O 1
ATOM 1452 N N . GLN A 1 180 ? -39.548 -0.112 41.888 1.00 69.31 180 GLN A N 1
ATOM 1453 C CA . GLN A 1 180 ? -39.545 1.319 42.207 1.00 69.31 180 GLN A CA 1
ATOM 1454 C C . GLN A 1 180 ? -40.405 2.156 41.261 1.00 69.31 180 GLN A C 1
ATOM 1456 O O . GLN A 1 180 ? -40.903 3.201 41.674 1.00 69.31 180 GLN A O 1
ATOM 1461 N N . THR A 1 181 ? -40.622 1.717 40.020 1.00 65.12 181 THR A N 1
ATOM 1462 C CA . THR A 1 181 ? -41.578 2.374 39.126 1.00 65.12 181 THR A CA 1
ATOM 1463 C C . THR A 1 181 ? -42.935 1.678 39.223 1.00 65.12 181 THR A C 1
ATOM 1465 O O . THR A 1 181 ? -43.103 0.617 38.618 1.00 65.12 181 THR A O 1
ATOM 1468 N N . PRO A 1 182 ? -43.928 2.228 39.950 1.00 67.00 182 PRO A N 1
ATOM 1469 C CA . PRO A 1 182 ? -45.294 1.745 39.829 1.00 67.00 182 PRO A CA 1
ATOM 1470 C C . PRO A 1 182 ? -45.687 1.826 38.355 1.00 67.00 182 PRO A C 1
ATOM 1472 O O . PRO A 1 182 ? -45.519 2.869 37.722 1.00 67.00 182 PRO A O 1
ATOM 1475 N N . PHE A 1 183 ? -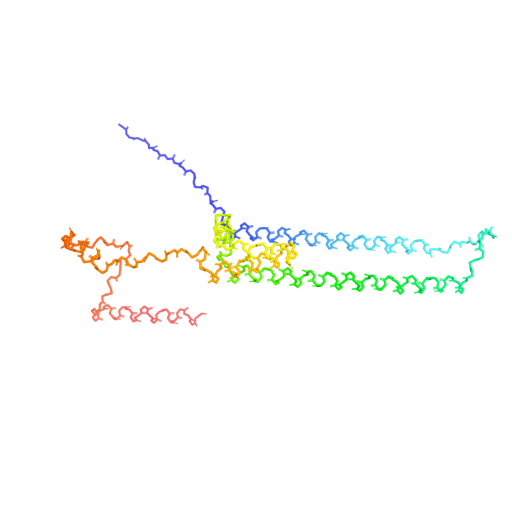46.157 0.706 37.808 1.00 56.38 183 PHE A N 1
ATOM 1476 C CA . PHE A 1 183 ? -46.629 0.606 36.435 1.00 56.38 183 PHE A CA 1
ATOM 1477 C C . PHE A 1 183 ? -47.828 1.546 36.272 1.00 56.38 183 PHE A C 1
ATOM 1479 O O . PHE A 1 183 ? -48.974 1.173 36.511 1.00 56.38 183 PHE A O 1
ATOM 1486 N N . GLN A 1 184 ? -47.565 2.801 35.919 1.00 59.34 184 GLN A N 1
ATOM 1487 C CA . GLN A 1 184 ? -48.586 3.664 35.362 1.00 59.34 184 GLN A CA 1
ATOM 1488 C C . GLN A 1 184 ? -48.786 3.172 33.931 1.00 59.34 184 GLN A C 1
ATOM 1490 O O . GLN A 1 184 ? -47.817 3.184 33.167 1.00 59.34 184 GLN A O 1
ATOM 1495 N N . PRO A 1 185 ? -49.985 2.704 33.540 1.00 53.38 185 PRO A N 1
ATOM 1496 C CA . PRO A 1 185 ? -50.265 2.511 32.131 1.00 53.38 185 PRO A CA 1
ATOM 1497 C C . PRO A 1 185 ? -50.096 3.882 31.484 1.00 53.38 185 PRO A C 1
ATOM 1499 O O . PRO A 1 185 ? -50.922 4.774 31.684 1.00 53.38 185 PRO A O 1
ATOM 1502 N N . SER A 1 186 ? -48.986 4.081 30.772 1.00 45.66 186 SER A N 1
ATOM 1503 C CA . SER A 1 186 ? -48.839 5.266 29.954 1.00 45.66 186 SER A CA 1
ATOM 1504 C C . SER A 1 186 ? -49.968 5.192 28.937 1.00 45.66 186 SER A C 1
ATOM 1506 O O . SER A 1 186 ? -50.075 4.267 28.128 1.00 45.66 186 SER A O 1
ATOM 1508 N N . SER A 1 187 ? -50.890 6.140 29.047 1.00 46.25 187 SER A N 1
ATOM 1509 C CA . SER A 1 187 ? -51.762 6.510 27.953 1.00 46.25 187 SER A CA 1
ATOM 1510 C C . SER A 1 187 ? -50.847 6.726 26.754 1.00 46.25 187 SER A C 1
ATOM 1512 O O . SER A 1 187 ? -50.041 7.653 26.734 1.00 46.25 187 SER A O 1
ATOM 1514 N N . PHE A 1 188 ? -50.899 5.779 25.817 1.00 45.38 188 PHE A N 1
ATOM 1515 C CA . PHE A 1 188 ? -50.108 5.768 24.599 1.00 45.38 188 PHE A CA 1
ATOM 1516 C C . PHE A 1 188 ? -50.209 7.146 23.940 1.00 45.38 188 PHE A C 1
ATOM 1518 O O . PHE A 1 188 ? -51.228 7.496 23.344 1.00 45.38 188 PHE A O 1
ATOM 1525 N N . SER A 1 189 ? -49.142 7.933 24.070 1.00 43.56 189 SER A N 1
ATOM 1526 C CA . SER A 1 189 ? -48.888 9.061 23.193 1.00 43.56 189 SER A CA 1
ATOM 1527 C C . SER A 1 189 ? -48.686 8.463 21.808 1.00 43.56 189 SER A C 1
ATOM 1529 O O . SER A 1 189 ? -47.729 7.732 21.551 1.00 43.56 189 SER A O 1
ATOM 1531 N N . THR A 1 190 ? -49.677 8.677 20.953 1.00 38.94 190 THR A N 1
ATOM 1532 C CA . THR A 1 190 ? -49.696 8.263 19.555 1.00 38.94 190 THR A CA 1
ATOM 1533 C C . THR A 1 190 ? -48.428 8.742 18.840 1.00 38.94 190 THR A C 1
ATOM 1535 O O . THR A 1 190 ? -48.178 9.950 18.821 1.00 38.94 190 THR A O 1
ATOM 1538 N N . PRO A 1 191 ? -47.655 7.860 18.181 1.00 40.28 191 PRO A N 1
ATOM 1539 C CA . PRO A 1 191 ? -46.726 8.301 17.155 1.00 40.28 191 PRO A CA 1
ATOM 1540 C C . PRO A 1 191 ? -47.536 8.850 15.971 1.00 40.28 191 PRO A C 1
ATOM 1542 O O . PRO A 1 191 ? -48.591 8.316 15.628 1.00 40.28 191 PRO A O 1
ATOM 1545 N N . ALA A 1 192 ? -47.035 9.907 15.331 1.00 44.62 192 ALA A N 1
ATOM 1546 C CA . ALA A 1 192 ? -47.698 10.699 14.286 1.00 44.62 192 ALA A CA 1
ATOM 1547 C C . ALA A 1 192 ? -47.967 9.973 12.940 1.00 44.62 192 ALA A C 1
ATOM 1549 O O . ALA A 1 192 ? -48.076 10.613 11.901 1.00 44.62 192 ALA A O 1
ATOM 1550 N N . TYR A 1 193 ? -48.107 8.646 12.943 1.00 43.69 193 TYR A N 1
ATOM 1551 C CA . TYR A 1 193 ? -48.510 7.836 11.792 1.00 43.69 193 TYR A CA 1
ATOM 1552 C C . TYR A 1 193 ? -49.510 6.755 12.215 1.00 43.69 193 TYR A C 1
ATOM 1554 O O . TYR A 1 193 ? -49.268 5.559 12.087 1.00 43.69 193 TYR A O 1
ATOM 1562 N N . GLN A 1 194 ? -50.674 7.172 12.710 1.00 42.19 194 GLN A N 1
ATOM 1563 C CA . GLN A 1 194 ? -51.825 6.283 12.883 1.00 42.19 194 GLN A CA 1
ATOM 1564 C C . GLN A 1 194 ? -53.047 6.865 12.164 1.00 42.19 194 GLN A C 1
ATOM 1566 O O . GLN A 1 194 ? -54.097 7.108 12.744 1.00 42.19 194 GLN A O 1
ATOM 1571 N N . GLY A 1 195 ? -52.872 7.134 10.867 1.00 45.62 195 GLY A N 1
ATOM 1572 C CA . GLY A 1 195 ? -53.901 7.683 9.980 1.00 45.62 195 GLY A CA 1
ATOM 1573 C C . GLY A 1 195 ? -54.627 6.654 9.111 1.00 45.62 195 GLY A C 1
ATOM 1574 O O . GLY A 1 195 ? -55.413 7.045 8.258 1.00 45.62 195 GLY A O 1
ATOM 1575 N N . GLN A 1 196 ? -54.386 5.352 9.281 1.00 51.81 196 GLN A N 1
ATOM 1576 C CA . GLN A 1 196 ? -55.151 4.313 8.584 1.00 51.81 196 GLN A CA 1
ATOM 1577 C C . GLN A 1 196 ? -55.471 3.170 9.544 1.00 51.81 196 GLN A C 1
ATOM 1579 O O . GLN A 1 196 ? -54.815 2.132 9.562 1.00 51.81 196 GLN A O 1
ATOM 1584 N N . LYS A 1 197 ? -56.527 3.358 10.347 1.00 52.03 197 LYS A N 1
ATOM 1585 C CA . LYS A 1 197 ? -57.339 2.217 10.778 1.00 52.03 197 LYS A CA 1
ATOM 1586 C C . LYS A 1 197 ? -57.823 1.542 9.496 1.00 52.03 197 LYS A C 1
ATOM 1588 O O . LYS A 1 197 ? -58.646 2.112 8.787 1.00 52.03 197 LYS A O 1
ATOM 1593 N N . GLY A 1 198 ? -57.270 0.376 9.173 1.00 54.59 198 GLY A N 1
ATOM 1594 C CA . GLY A 1 198 ? -57.857 -0.485 8.157 1.00 54.59 198 GLY A CA 1
ATOM 1595 C C . GLY A 1 198 ? -59.285 -0.794 8.587 1.00 54.59 198 GLY A C 1
ATOM 1596 O O . GLY A 1 198 ? -59.493 -1.411 9.631 1.00 54.59 198 GLY A O 1
ATOM 1597 N N . ASP A 1 199 ? -60.263 -0.295 7.838 1.00 59.84 199 ASP A N 1
ATOM 1598 C CA . ASP A 1 199 ? -61.644 -0.706 8.023 1.00 59.84 199 ASP A CA 1
ATOM 1599 C C . ASP A 1 199 ? -61.772 -2.137 7.490 1.00 59.84 199 ASP A C 1
ATOM 1601 O O . ASP A 1 199 ? -61.795 -2.371 6.282 1.00 59.84 199 ASP A O 1
ATOM 1605 N N . PHE A 1 200 ? -61.778 -3.109 8.403 1.00 67.56 200 PHE A N 1
ATOM 1606 C CA . PHE A 1 200 ? -61.955 -4.526 8.080 1.00 67.56 200 PHE A CA 1
ATOM 1607 C C . PHE A 1 200 ? -63.430 -4.903 7.888 1.00 67.56 200 PHE A C 1
ATOM 1609 O O . PHE A 1 200 ? -63.735 -6.088 7.734 1.00 67.56 200 PHE A O 1
ATOM 1616 N N . SER A 1 201 ? -64.346 -3.926 7.875 1.00 76.19 201 SER A N 1
ATOM 1617 C CA . SER A 1 201 ? -65.733 -4.163 7.492 1.00 76.19 201 SER A CA 1
ATOM 1618 C C . SER A 1 201 ? -65.824 -4.708 6.055 1.00 76.19 201 SER A C 1
ATOM 1620 O O . SER A 1 201 ? -64.943 -4.451 5.227 1.00 76.19 201 SER A O 1
ATOM 1622 N N . PRO A 1 202 ? -66.905 -5.428 5.704 1.00 70.44 202 PRO A N 1
ATOM 1623 C CA . PRO A 1 202 ? -67.123 -5.893 4.333 1.00 70.44 202 PRO A CA 1
ATOM 1624 C C . PRO A 1 202 ? -67.065 -4.762 3.289 1.00 70.44 202 PRO A C 1
ATOM 1626 O O . PRO A 1 202 ? -66.631 -4.980 2.157 1.00 70.44 202 PRO A O 1
ATOM 1629 N N . ALA A 1 203 ? -67.450 -3.539 3.674 1.00 74.31 203 ALA A N 1
ATOM 1630 C CA . ALA A 1 203 ? -67.361 -2.358 2.820 1.00 74.31 203 ALA A CA 1
ATOM 1631 C C . ALA A 1 203 ? -65.905 -1.892 2.625 1.00 74.31 203 ALA A C 1
ATOM 1633 O O . ALA A 1 203 ? -65.494 -1.627 1.492 1.00 74.31 203 ALA A O 1
ATOM 1634 N N . GLY A 1 204 ? -65.104 -1.863 3.696 1.00 73.69 204 GLY A N 1
ATOM 1635 C CA . GLY A 1 204 ? -63.684 -1.508 3.634 1.00 73.69 204 GLY A CA 1
ATOM 1636 C C . GLY A 1 204 ? -62.842 -2.517 2.845 1.00 73.69 204 GLY A C 1
ATOM 1637 O O . GLY A 1 204 ? -61.975 -2.125 2.060 1.00 73.69 204 GLY A O 1
ATOM 1638 N N . GLN A 1 205 ? -63.166 -3.810 2.938 1.00 76.38 205 GLN A N 1
ATOM 1639 C CA . GLN A 1 205 ? -62.516 -4.857 2.139 1.00 76.38 205 GLN A CA 1
ATOM 1640 C C . GLN A 1 205 ? -62.815 -4.716 0.638 1.00 76.38 205 GLN A C 1
ATOM 1642 O O . GLN A 1 205 ? -61.908 -4.858 -0.187 1.00 76.38 205 GLN A O 1
ATOM 1647 N N . LYS A 1 206 ? -64.057 -4.370 0.266 1.00 79.50 206 LYS A N 1
ATOM 1648 C CA . LYS A 1 206 ? -64.432 -4.136 -1.139 1.00 79.50 206 LYS A CA 1
ATOM 1649 C C . LYS A 1 206 ? -63.701 -2.924 -1.729 1.00 79.50 206 LYS A C 1
ATOM 1651 O O . LYS A 1 206 ? -63.161 -3.015 -2.830 1.00 79.50 206 LYS A O 1
ATOM 1656 N N . ALA A 1 207 ? -63.611 -1.828 -0.975 1.00 77.38 207 ALA A N 1
ATOM 1657 C CA . ALA A 1 207 ? -62.885 -0.630 -1.396 1.00 77.38 207 ALA A CA 1
ATOM 1658 C C . ALA A 1 207 ? -61.373 -0.886 -1.560 1.00 77.38 207 ALA A C 1
ATOM 1660 O O . ALA A 1 207 ? -60.751 -0.408 -2.513 1.00 77.38 207 ALA A O 1
ATOM 1661 N N . ALA A 1 208 ? -60.773 -1.684 -0.670 1.00 79.62 208 ALA A N 1
ATOM 1662 C CA . ALA A 1 208 ? -59.373 -2.089 -0.787 1.00 79.62 208 ALA A CA 1
ATOM 1663 C C . ALA A 1 208 ? -59.123 -2.958 -2.034 1.00 79.62 208 ALA A C 1
ATOM 1665 O O . ALA A 1 208 ? -58.124 -2.765 -2.732 1.00 79.62 208 ALA A O 1
ATOM 1666 N N . TRP A 1 209 ? -60.047 -3.870 -2.354 1.00 80.19 209 TRP A N 1
ATOM 1667 C CA . TRP A 1 209 ? -59.950 -4.728 -3.535 1.00 80.19 209 TRP A CA 1
ATOM 1668 C C . TRP A 1 209 ? -60.066 -3.939 -4.848 1.00 80.19 209 TRP A C 1
ATOM 1670 O O . TRP A 1 209 ? -59.253 -4.135 -5.752 1.00 80.19 209 TRP A O 1
ATOM 1680 N N . GLU A 1 210 ? -60.999 -2.988 -4.945 1.00 84.81 210 GLU A N 1
ATOM 1681 C CA . GLU A 1 210 ? -61.118 -2.109 -6.121 1.00 84.81 210 GLU A CA 1
ATOM 1682 C C . GLU A 1 210 ? -59.863 -1.250 -6.330 1.00 84.81 210 GLU A C 1
ATOM 1684 O O . GLU A 1 210 ? -59.375 -1.114 -7.456 1.00 84.81 210 GLU A O 1
ATOM 1689 N N . LYS A 1 211 ? -59.276 -0.735 -5.243 1.00 82.00 211 LYS A N 1
ATOM 1690 C CA . LYS A 1 211 ? -58.022 0.029 -5.296 1.00 82.00 211 LYS A CA 1
ATOM 1691 C C . LYS A 1 211 ? -56.834 -0.826 -5.746 1.00 82.00 211 LYS A C 1
ATOM 1693 O O . LYS A 1 211 ? -55.959 -0.351 -6.465 1.00 82.00 211 LYS A O 1
ATOM 1698 N N . MET A 1 212 ? -56.801 -2.097 -5.357 1.00 81.75 212 MET A N 1
ATOM 1699 C CA . MET A 1 212 ? -55.780 -3.032 -5.828 1.00 81.75 212 MET A CA 1
ATOM 1700 C C . MET A 1 212 ? -55.940 -3.325 -7.329 1.00 81.75 212 MET A C 1
ATOM 1702 O O . MET A 1 212 ? -54.953 -3.331 -8.062 1.00 81.75 212 MET A O 1
ATOM 1706 N N . GLN A 1 213 ? -57.171 -3.511 -7.813 1.00 83.75 213 GLN A N 1
ATOM 1707 C CA . GLN A 1 213 ? -57.443 -3.745 -9.237 1.00 83.75 213 GLN A CA 1
ATOM 1708 C C . GLN A 1 213 ? -57.064 -2.543 -10.114 1.00 83.75 213 GLN A C 1
ATOM 1710 O O . GLN A 1 213 ? -56.508 -2.728 -11.200 1.00 83.75 213 GLN A O 1
ATOM 1715 N N . SER A 1 214 ? -57.304 -1.311 -9.651 1.00 75.50 214 SER A N 1
ATOM 1716 C CA . SER A 1 214 ? -56.905 -0.108 -10.394 1.00 75.50 214 SER A CA 1
ATOM 1717 C C . SER A 1 214 ? -55.382 0.047 -10.480 1.00 75.50 214 SER A C 1
ATOM 1719 O O . SER A 1 214 ? -54.865 0.372 -11.548 1.00 75.50 214 SER A O 1
ATOM 1721 N N . LEU A 1 215 ? -54.650 -0.289 -9.412 1.00 76.31 215 LEU A N 1
ATOM 1722 C CA . LEU A 1 215 ? -53.182 -0.331 -9.406 1.00 76.31 215 LEU A CA 1
ATOM 1723 C C . LEU A 1 215 ? -52.613 -1.404 -10.346 1.00 76.31 215 LEU A C 1
ATOM 1725 O O . LEU A 1 215 ? -51.610 -1.166 -11.017 1.00 76.31 215 LEU A O 1
ATOM 1729 N N . ILE A 1 216 ? -53.255 -2.573 -10.428 1.00 73.94 216 ILE A N 1
ATOM 1730 C CA . ILE A 1 216 ? -52.855 -3.643 -11.355 1.00 73.94 216 ILE A CA 1
ATOM 1731 C C . ILE A 1 216 ? -53.102 -3.223 -12.810 1.00 73.94 216 ILE A C 1
ATOM 1733 O O . ILE A 1 216 ? -52.247 -3.458 -13.663 1.00 73.94 216 ILE A O 1
ATOM 1737 N N . LYS A 1 217 ? -54.231 -2.562 -13.101 1.00 72.75 217 LYS A N 1
ATOM 1738 C CA . LYS A 1 217 ? -54.505 -2.011 -14.438 1.00 72.75 217 LYS A CA 1
ATOM 1739 C C . LYS A 1 217 ? -53.515 -0.910 -14.825 1.00 72.75 217 LYS A C 1
ATOM 1741 O O . LYS A 1 217 ? -53.016 -0.942 -15.942 1.00 72.75 217 LYS A O 1
ATOM 1746 N N . GLY A 1 218 ? -53.180 -0.005 -13.906 1.00 65.94 218 GLY A N 1
ATOM 1747 C CA . GLY A 1 218 ? -52.220 1.079 -14.152 1.00 65.94 218 GLY A CA 1
ATOM 1748 C C . GLY A 1 218 ? -50.766 0.628 -14.334 1.00 65.94 218 GLY A C 1
ATOM 1749 O O . GLY A 1 218 ? -49.950 1.403 -14.811 1.00 65.94 218 GLY A O 1
ATOM 1750 N N . ARG A 1 219 ? -50.426 -0.619 -13.978 1.00 59.09 219 ARG A N 1
ATOM 1751 C CA . ARG A 1 219 ? -49.105 -1.226 -14.236 1.00 59.09 219 ARG A CA 1
ATOM 1752 C C . ARG A 1 219 ? -49.014 -1.997 -15.558 1.00 59.09 219 ARG A C 1
ATOM 1754 O O . ARG A 1 219 ? -47.940 -2.497 -15.878 1.00 59.09 219 ARG A O 1
ATOM 1761 N N . ARG A 1 220 ? -50.126 -2.162 -16.283 1.00 55.97 220 ARG A N 1
ATOM 1762 C CA . ARG A 1 220 ? -50.186 -2.870 -17.579 1.00 55.97 220 ARG A CA 1
ATOM 1763 C C . ARG A 1 220 ? -50.323 -1.934 -18.789 1.00 55.97 220 ARG A C 1
ATOM 1765 O O . ARG A 1 220 ? -50.490 -2.427 -19.900 1.00 55.97 220 ARG A O 1
ATOM 1772 N N . THR A 1 221 ? -50.241 -0.627 -18.567 1.00 47.91 221 THR A N 1
ATOM 1773 C CA . THR A 1 221 ? -50.015 0.414 -19.583 1.00 47.91 221 THR A CA 1
ATOM 1774 C C . THR A 1 221 ? -48.586 0.902 -19.475 1.00 47.91 221 THR A C 1
ATOM 1776 O O . THR A 1 221 ? -47.940 1.045 -20.530 1.00 47.91 221 THR A O 1
#

pLDDT: mean 78.53, std 16.95, range [37.66, 96.69]

Secondary structure (DSSP, 8-state):
---------------HHHHHHHHHHHHHHHHHHHHHHHHHHHHHHHHHHHHTTS--------------HHHHHHHHHHHHHHHHHHHHHHHHHHHHHHHHHHHHHHHHHH-TTHHHHT-HHHHHHHHHH-HHHHHHHHHHS-TTHHHHHHHHHHHHHTTTT---------HHHHHHHHHHS----------S--------SHHHHHHHHHHHHHHHHHT--

=== Feature glossary ===
Key to the feature types in this record:

pLDDT. pLDDT is the predicted lDDT-Cα score: AlphaFold's confidence that the local environment of each residue (all inter-atomic distances within 15 Å) is correctly placed. It is a per-residue number between 0 and 100, with higher meaning more reliable.

Radius of gyration, Cα contacts, bounding box. The geometric summary reports three shape descriptors. Rg (radius of gyration) measures how spread out the Cα atoms are about their centre of mass; compact globular proteins have small Rg, elongated or unfolded ones large. Cα contacts (<8 Å, |i−j|>4) count long-range residue pairs in spatial proximity — high for tightly packed folds, near zero for rods or random coil. The bounding-box extents give the protein's footprint along x, y, z in Å.

Backbone torsions (φ/ψ). Backbone dihedral angles. Every residue except chain termini has a φ (preceding-C → N → Cα → C) and a ψ (N → Cα → C → next-N). They are reported in degrees following the IUPAC sign convention. Secondary structure is essentially a statement about which (φ, ψ) basin each residue occupies.

Contact-map, Ramachandran, and PAE plots. Plot images: a contact map (which residues are close in 3D, as an N×N binary image), a Ramachandran scatter (backbone torsion angles, revealing secondary-structure composition at a glance), and — for AlphaFold structures — a PAE heatmap (pairwise prediction confidence).

Predicted aligned error. Predicted Aligned Error (PAE) is an AlphaFold confidence matrix: entry (i, j) is the expected error in the position of residue j, in ångströms, when the prediction is superimposed on the true structure at residue i. Low PAE within a block of residues means that block is internally rigid and well-predicted; high PAE between two blocks means their relative placement is uncertain even if each block individually is confident.

Secondary structure (3-state, P-SEA). Three-state secondary structure (P-SEA) collapses the eight DSSP classes into helix (a), strand (b), and coil (c). P-SEA assigns these from Cα geometry alone — distances and angles — without requiring backbone oxygens, so it works on any Cα trace.

Solvent-accessible surface area. Solvent-accessible surface area (SASA) is the area in Å² traced out by the centre of a 1.4 Å probe sphere (a water molecule) rolled over the protein's van der Waals surface (Shrake–Rupley / Lee–Richards construction). Buried residues have near-zero SASA; fully exposed residues can exceed 200 Å². The total SASA scales roughly with the number of surface residues.

Foldseek 3Di. The Foldseek 3Di string encodes local tertiary geometry as a 20-letter alphabet — one character per residue — derived from the relative positions of nearby Cα atoms. Unlike the amino-acid sequence, 3Di is a direct function of the 3D structure, so two proteins with the same fold have similar 3Di strings even at low sequence identity.

B-factor. For experimental (PDB) structures, the B-factor (temperature factor) quantifies the positional spread of each atom in the crystal — a combination of thermal vibration and static disorder — in units of Å². High B-factors mark flexible loops or poorly resolved regions; low B-factors mark the rigid, well-ordered core.

mmCIF coordinates. The mmCIF block holds the 3D Cartesian coordinates of each backbone atom (N, Cα, C, O) in ångströms. mmCIF is the PDB's canonical archive format — a tagged-loop text representation of the atomic model.

InterPro / GO / CATH / organism. Functional annotations link the protein to curated databases. InterPro entries identify conserved domains and families by matching the sequence against member-database signatures (Pfam, PROSITE, CDD, …). Gene Ontology (GO) terms describe molecular function, biological process, and cellular component in a controlled vocabulary. CATH places the structure in a hierarchical fold classification (Class/Architecture/Topology/Homologous-superfamily). The organism is the source species.

Rendered structure images. Structure images are PyMOL renders from six orthogonal camera directions. Cartoon representation draws helices as coils and strands as arrows; sticks shows the backbone as bonds; surface shows the solvent-excluded envelope. Rainbow coloring maps sequence position to hue (blue→red, N→C); chain coloring assigns a distinct color per polypeptide.

Sequence. This is the polypeptide sequence — one letter per residue, N-terminus first. Length ranges from a few dozen residues for small domains to over a thousand for large multi-domain proteins.

Secondary structure (8-state, DSSP). The SS8 string is DSSP's per-residue secondary-structure call. α-helix (H) means an i→i+4 H-bond ladder; β-strand (E) means the residue participates in a β-sheet; 3₁₀ (G) and π (I) are tighter and wider helices; T/S are turns/bends; '-' is loop.

Nearest PDB structures. Structural nearest neighbors (via Foldseek easy-search vs the PDB). Reported per hit: target PDB id, E-value, and alignment TM-score. A TM-score above ~0.5 is the conventional threshold for 'same fold'.